Protein AF-A0AAD5KDG2-F1 (afdb_monomer_lite)

Sequence (375 aa):
MVNGEDYTNLPFTKFSSIIKSKAVARTSVGVSRGMDLLDPTGKYSSTMVSALDGVIFEKNKDASYLMQTENTNQVISFFTEVLPSIISDYPTQQKYYTNVTRVNFPNDTEISRVKWVQKTVSNPDCTGYFAINNVAVSAGAYSSTDMAYLTSGSLCKVTAPFGYYFSDTNRLVNGTSYGKKTEYWVTIKNVIGDGFNGGDGYFSDNTGAIILSSFVPTGAIVTQVIPVLNNSVSVNILNSALNYITVNRDFSLVYDATIKSVSSRWSVVDYPNSNGMIDFISGGSGNYTVLVRSLSYYFASVNDVRFADPSSTIIYDSKNGQTKKDEIIVSDGGINRSLSVLSKRMESSGYADDFTVEVSGCPPPLHLILIFSLR

Foldseek 3Di:
DDDQVCQQPVVVVPDPPDPGGHRDDDDDDDDDVPDDDADCVCPPDFFFFWDFQKDKDKDWDKDKDKQFFPDLVSLVCCQAPVQLVVCPDQFNVVVCLVPFDKDFFDDPDQQRFFWWDWFDCDVFKTFTATDGNNWGAFADPPHPDPSNLQAAFKKWKWFAPPQWAQDPQGDTDGHDCVLTHGIDIKGWHHAAPGLCVVGPQADPVRGGRTMIRGDHHGGITTTIMDHHDDSHDDPVQSVVVVVCLVVLFKWAWAAASVDGPNDGRIHIGHPPDPRGQWIWHRPPDRMTIIIGTTMWMKMFDDPRFWADDQDQDFDQDPVVRDTDHWWFWWDDSRDTDIWGFHAFDADPVRDTRRGMTTTRDDNDDDDGGGTGTTD

Structure (mmCIF, N/CA/C/O backbone):
data_AF-A0AAD5KDG2-F1
#
_entry.id   AF-A0AAD5KDG2-F1
#
loop_
_atom_site.group_PDB
_atom_site.id
_atom_site.type_symbol
_atom_site.label_atom_id
_atom_site.label_alt_id
_atom_site.label_comp_id
_atom_site.label_asym_id
_atom_site.label_entity_id
_atom_site.label_seq_id
_atom_site.pdbx_PDB_ins_code
_atom_site.Cartn_x
_atom_site.Cartn_y
_atom_site.Cartn_z
_atom_site.occupancy
_atom_site.B_iso_or_equiv
_atom_site.auth_seq_id
_atom_site.auth_comp_id
_atom_site.auth_asym_id
_atom_site.auth_atom_id
_atom_site.pdbx_PDB_model_num
ATOM 1 N N . MET A 1 1 ? -33.331 -48.351 8.499 1.00 51.53 1 MET A N 1
ATOM 2 C CA . MET A 1 1 ? -32.036 -47.637 8.503 1.00 51.53 1 MET A CA 1
ATOM 3 C C . MET A 1 1 ? -32.180 -46.483 9.477 1.00 51.53 1 MET A C 1
ATOM 5 O O . MET A 1 1 ? -33.197 -45.815 9.395 1.00 51.53 1 MET A O 1
ATOM 9 N N . VAL A 1 2 ? -31.252 -46.326 10.421 1.00 58.94 2 VAL A N 1
ATOM 10 C CA . VAL A 1 2 ? -31.267 -45.246 11.428 1.00 58.94 2 VAL A CA 1
ATOM 11 C C . VAL A 1 2 ? -30.528 -44.048 10.830 1.00 58.94 2 VAL A C 1
ATOM 13 O O . VAL A 1 2 ? -29.425 -44.235 10.312 1.00 58.94 2 VAL A O 1
ATOM 16 N N . ASN A 1 3 ? -31.129 -42.859 10.830 1.00 70.19 3 ASN A N 1
ATOM 17 C CA . ASN A 1 3 ? -30.507 -41.646 10.285 1.00 70.19 3 ASN A CA 1
ATOM 18 C C . ASN A 1 3 ? -29.848 -40.802 11.403 1.00 70.19 3 ASN A C 1
ATOM 20 O O . ASN A 1 3 ? -29.951 -41.114 12.586 1.00 70.19 3 ASN A O 1
ATOM 24 N N . GLY A 1 4 ? -29.126 -39.733 11.043 1.00 64.12 4 GLY A N 1
ATOM 25 C CA . GLY A 1 4 ? -28.457 -38.860 12.025 1.00 64.12 4 GLY A CA 1
ATOM 26 C C . GLY A 1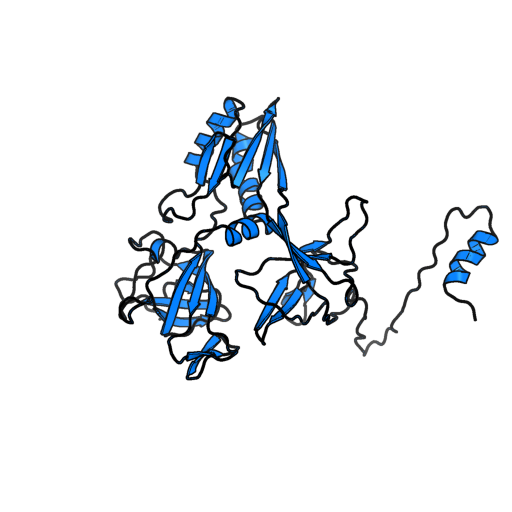 4 ? -29.416 -38.087 12.945 1.00 64.12 4 GLY A C 1
ATOM 27 O O . GLY A 1 4 ? -29.028 -37.683 14.042 1.00 64.12 4 GLY A O 1
ATOM 28 N N . GLU A 1 5 ? -30.666 -37.911 12.518 1.00 69.44 5 GLU A N 1
ATOM 29 C CA . GLU A 1 5 ? -31.722 -37.240 13.277 1.00 69.44 5 GLU A CA 1
ATOM 30 C C . GLU A 1 5 ? -32.215 -38.118 14.442 1.00 69.44 5 GLU A C 1
ATOM 32 O O . GLU A 1 5 ? -32.361 -37.636 15.570 1.00 69.44 5 GLU A O 1
ATOM 37 N N . ASP A 1 6 ? -32.328 -39.431 14.221 1.00 71.12 6 ASP A N 1
ATOM 38 C CA . ASP A 1 6 ? -32.718 -40.419 15.234 1.00 71.12 6 ASP A CA 1
ATOM 39 C C . ASP A 1 6 ? -31.774 -40.422 16.453 1.00 71.12 6 ASP A C 1
ATOM 41 O O . ASP A 1 6 ? -32.217 -40.586 17.592 1.00 71.12 6 ASP A O 1
ATOM 45 N N . TYR A 1 7 ? -30.474 -40.176 16.249 1.00 73.00 7 TYR A N 1
ATOM 46 C CA . TYR A 1 7 ? -29.477 -40.111 17.330 1.00 73.00 7 TYR A CA 1
ATOM 47 C C . TYR A 1 7 ? -29.620 -38.878 18.228 1.00 73.00 7 TYR A C 1
ATOM 49 O O . TYR A 1 7 ? -29.154 -38.889 19.369 1.00 73.00 7 TYR A O 1
ATOM 57 N N . THR A 1 8 ? -30.271 -37.824 17.737 1.00 72.25 8 THR A N 1
ATOM 58 C CA . THR A 1 8 ? -30.578 -36.639 18.545 1.00 72.25 8 THR A CA 1
ATOM 59 C C . THR A 1 8 ? -31.932 -36.793 19.237 1.00 72.25 8 THR A C 1
ATOM 61 O O . THR A 1 8 ? -32.046 -36.502 20.430 1.00 72.25 8 THR A O 1
ATOM 64 N N . ASN A 1 9 ? -32.931 -37.318 18.522 1.00 71.44 9 ASN A N 1
ATOM 65 C CA . ASN A 1 9 ? -34.315 -37.396 18.991 1.00 71.44 9 ASN A CA 1
ATOM 66 C C . ASN A 1 9 ? -34.574 -38.546 19.980 1.00 71.44 9 ASN A C 1
ATOM 68 O O . ASN A 1 9 ? -35.335 -38.372 20.935 1.00 71.44 9 ASN A O 1
ATOM 72 N N . LEU A 1 10 ? -33.941 -39.713 19.814 1.00 77.56 10 LEU A N 1
ATOM 73 C CA . LEU A 1 10 ? -34.196 -40.878 20.674 1.00 77.56 10 LEU A CA 1
ATOM 74 C C . LEU A 1 10 ? -33.794 -40.652 22.150 1.00 77.56 10 LEU A C 1
ATOM 76 O O . LEU A 1 10 ? -34.593 -40.976 23.031 1.00 77.56 10 LEU A O 1
ATOM 80 N N . PRO A 1 11 ? -32.614 -40.088 22.479 1.00 71.81 11 PRO A N 1
ATOM 81 C CA . PRO A 1 11 ? -32.248 -39.835 23.873 1.00 71.81 11 PRO A CA 1
ATOM 82 C C . PRO A 1 11 ? -33.094 -38.721 24.501 1.00 71.81 11 PRO A C 1
ATOM 84 O O . PRO A 1 11 ? -33.471 -38.830 25.664 1.00 71.81 11 PRO A O 1
ATOM 87 N N . PHE A 1 12 ? -33.428 -37.683 23.724 1.00 73.12 12 PHE A N 1
ATOM 88 C CA . PHE A 1 12 ? -34.242 -36.556 24.188 1.00 73.12 12 PHE A CA 1
ATOM 89 C C . PHE A 1 12 ? -35.677 -36.978 24.536 1.00 73.12 12 PHE A C 1
ATOM 91 O O . PHE A 1 12 ? -36.241 -36.516 25.520 1.00 73.12 12 PHE A O 1
ATOM 98 N N . THR A 1 13 ? -36.257 -37.901 23.766 1.00 72.38 13 THR A N 1
ATOM 99 C CA . THR A 1 13 ? -37.623 -38.395 24.005 1.00 72.38 13 THR A CA 1
ATOM 100 C C . THR A 1 13 ? -37.709 -39.467 25.095 1.00 72.38 13 THR A C 1
ATOM 102 O O . THR A 1 13 ? -38.756 -39.597 25.727 1.00 72.38 13 THR A O 1
ATOM 105 N N . LYS A 1 14 ? -36.634 -40.228 25.356 1.00 74.06 14 LYS A N 1
ATOM 106 C CA . LYS A 1 14 ? -36.626 -41.286 26.386 1.00 74.06 14 LYS A CA 1
ATOM 107 C C . LYS A 1 14 ? -36.217 -40.832 27.788 1.00 74.06 14 LYS A C 1
ATOM 109 O O . LYS A 1 14 ? -36.582 -41.513 28.745 1.00 74.06 14 LYS A O 1
ATOM 114 N N . PHE A 1 15 ? -35.464 -39.742 27.933 1.00 75.62 15 PHE A N 1
ATOM 115 C CA . PHE A 1 15 ? -34.924 -39.324 29.229 1.00 75.62 15 PHE A CA 1
ATOM 116 C C . PHE A 1 15 ? -35.295 -37.875 29.554 1.00 75.62 15 PHE A C 1
ATOM 118 O O . PHE A 1 15 ? -34.802 -36.937 28.935 1.00 75.62 15 PHE A O 1
ATOM 125 N N . SER A 1 16 ? -36.111 -37.689 30.594 1.00 69.69 16 SER A N 1
ATOM 126 C CA . SER A 1 16 ? -36.576 -36.377 31.072 1.00 69.69 16 SER A CA 1
ATOM 127 C C . SER A 1 16 ? -35.494 -35.520 31.746 1.00 69.69 16 SER A C 1
ATOM 129 O O . SER A 1 16 ? -35.741 -34.359 32.059 1.00 69.69 16 SER A O 1
ATOM 131 N N . SER A 1 17 ? -34.295 -36.065 31.969 1.00 78.94 17 SER A N 1
ATOM 132 C CA . SER A 1 17 ? -33.145 -35.354 32.543 1.00 78.94 17 SER A CA 1
ATOM 133 C C . SER A 1 17 ? -32.229 -34.707 31.497 1.00 78.94 17 SER A C 1
ATOM 135 O O . SER A 1 17 ? -31.316 -33.964 31.858 1.00 78.94 17 SER A O 1
ATOM 137 N N . ILE A 1 18 ? -32.438 -34.976 30.204 1.00 68.81 18 ILE A N 1
ATOM 138 C CA . ILE A 1 18 ? -31.576 -34.465 29.134 1.00 68.81 18 ILE A CA 1
ATOM 139 C C . ILE A 1 18 ? -32.126 -33.128 28.633 1.00 68.81 18 ILE A C 1
ATOM 141 O O . ILE A 1 18 ? -33.087 -33.074 27.874 1.00 68.81 18 ILE A O 1
ATOM 145 N N . ILE A 1 19 ? -31.472 -32.035 29.033 1.00 71.44 19 ILE A N 1
ATOM 146 C CA . ILE A 1 19 ? -31.860 -30.659 28.671 1.00 71.44 19 ILE A CA 1
ATOM 147 C C . ILE A 1 19 ? -31.470 -30.320 27.218 1.00 71.44 19 ILE A C 1
ATOM 149 O O . ILE A 1 19 ? -32.131 -29.513 26.566 1.00 71.44 19 ILE A O 1
ATOM 153 N N . LYS A 1 20 ? -30.402 -30.933 26.683 1.00 70.50 20 LYS A N 1
ATOM 154 C CA . LYS A 1 20 ? -29.954 -30.742 25.294 1.00 70.50 20 LYS A CA 1
ATOM 155 C C . LYS A 1 20 ? -29.175 -31.961 24.800 1.00 70.50 20 LYS A C 1
ATOM 157 O O . LYS A 1 20 ? -28.261 -32.424 25.475 1.00 70.50 20 LYS A O 1
ATOM 162 N N . SER A 1 21 ? -29.505 -32.440 23.604 1.00 70.56 21 SER A N 1
ATOM 163 C CA . SER A 1 21 ? -28.762 -33.475 22.878 1.00 70.56 21 SER A CA 1
ATOM 164 C C . SER A 1 21 ? -28.394 -32.936 21.497 1.00 70.56 21 SER A C 1
ATOM 166 O O . SER A 1 21 ? -29.185 -32.218 20.888 1.00 70.56 21 SER A O 1
ATOM 168 N N . LYS A 1 22 ? -27.187 -33.235 21.011 1.00 74.62 22 LYS A N 1
ATOM 169 C CA . LYS A 1 22 ? -26.762 -32.936 19.637 1.00 74.62 22 LYS A CA 1
ATOM 170 C C . LYS A 1 22 ? -25.891 -34.080 19.140 1.00 74.62 22 LYS A C 1
ATOM 172 O O . LYS A 1 22 ? -24.778 -34.259 19.632 1.00 74.62 22 LYS A O 1
ATOM 177 N N . ALA A 1 23 ? -26.374 -34.826 18.152 1.00 68.81 23 ALA A N 1
ATOM 178 C CA . ALA A 1 23 ? -25.522 -35.738 17.407 1.00 68.81 23 ALA A CA 1
ATOM 179 C C . ALA A 1 23 ? -24.659 -34.941 16.414 1.00 68.81 23 ALA A C 1
ATOM 181 O O . ALA A 1 23 ? -25.134 -34.014 15.757 1.00 68.81 23 ALA A O 1
ATOM 182 N N . VAL A 1 24 ? -23.375 -35.288 16.316 1.00 64.00 24 VAL A N 1
ATOM 183 C CA . VAL A 1 24 ? -22.451 -34.722 15.324 1.00 64.00 24 VAL A CA 1
ATOM 184 C C . VAL A 1 24 ? -22.044 -35.847 14.387 1.00 64.00 24 VAL A C 1
ATOM 186 O O . VAL A 1 24 ? -21.378 -36.790 14.814 1.00 64.00 24 VAL A O 1
ATOM 189 N N . ALA A 1 25 ? -22.432 -35.748 13.116 1.00 66.25 25 ALA A N 1
ATOM 190 C CA . ALA A 1 25 ? -21.917 -36.637 12.086 1.00 66.25 25 ALA A CA 1
ATOM 191 C C . ALA A 1 25 ? -20.422 -36.344 11.896 1.00 66.25 25 ALA A C 1
ATOM 193 O O . ALA A 1 25 ? -20.039 -35.225 11.560 1.00 66.25 25 ALA A O 1
ATOM 194 N N . ARG A 1 26 ? -19.573 -37.340 12.161 1.00 59.84 26 ARG A N 1
ATOM 195 C CA . ARG A 1 26 ? -18.138 -37.272 11.878 1.00 59.84 26 ARG A CA 1
ATOM 196 C C . ARG A 1 26 ? -17.858 -38.141 10.665 1.00 59.84 26 ARG A C 1
ATOM 198 O O . ARG A 1 26 ? -17.960 -39.362 10.749 1.00 59.84 26 ARG A O 1
ATOM 205 N N . THR A 1 27 ? -17.502 -37.520 9.554 1.00 59.72 27 THR A N 1
ATOM 206 C CA . THR A 1 27 ? -16.980 -38.229 8.388 1.00 59.72 27 THR A CA 1
ATOM 207 C C . THR A 1 27 ? -15.517 -38.547 8.681 1.00 59.72 27 THR A C 1
ATOM 209 O O . THR A 1 27 ? -14.701 -37.642 8.828 1.00 59.72 27 THR A O 1
ATOM 212 N N . SER A 1 28 ? -15.189 -39.826 8.864 1.00 60.25 28 SER A N 1
ATOM 213 C CA . SER A 1 28 ? -13.805 -40.273 9.026 1.00 60.25 28 SER A CA 1
ATOM 214 C C . SER A 1 28 ? -13.328 -40.836 7.701 1.00 60.25 28 SER A C 1
ATOM 216 O O . SER A 1 28 ? -13.948 -41.736 7.138 1.00 60.25 28 SER A O 1
ATOM 218 N N . VAL A 1 29 ? -12.226 -40.293 7.206 1.00 58.31 29 VAL A N 1
ATOM 219 C CA . VAL A 1 29 ? -11.523 -40.825 6.050 1.00 58.31 29 VAL A CA 1
ATOM 220 C C . VAL A 1 29 ? -10.411 -41.722 6.608 1.00 58.31 29 VAL A C 1
ATOM 222 O O . VAL A 1 29 ? -9.616 -41.287 7.439 1.00 58.31 29 VAL A O 1
ATOM 225 N N . GLY A 1 30 ? -10.469 -43.020 6.294 1.00 56.81 30 GLY A N 1
ATOM 226 C CA . GLY A 1 30 ? -9.702 -44.067 6.978 1.00 56.81 30 GLY A CA 1
ATOM 227 C C . GLY A 1 30 ? -8.194 -43.800 7.030 1.00 56.81 30 GLY A C 1
ATOM 228 O O . GLY A 1 30 ? -7.598 -43.332 6.068 1.00 56.81 30 GLY A O 1
ATOM 229 N N . VAL A 1 31 ? -7.558 -44.127 8.157 1.00 60.31 31 VAL A N 1
ATOM 230 C CA . VAL A 1 31 ? -6.136 -43.843 8.413 1.00 60.31 31 VAL A CA 1
ATOM 231 C C . VAL A 1 31 ? -5.242 -44.867 7.694 1.00 60.31 31 VAL A C 1
ATOM 233 O O . VAL A 1 31 ? -4.713 -45.796 8.303 1.00 60.31 31 VAL A O 1
ATOM 236 N N . SER A 1 32 ? -5.097 -44.747 6.374 1.00 55.91 32 SER A N 1
ATOM 237 C CA . SER A 1 32 ? -4.121 -45.536 5.614 1.00 55.91 32 SER A CA 1
ATOM 238 C C . SER A 1 32 ? -2.752 -44.861 5.675 1.00 55.91 32 SER A C 1
ATOM 240 O O . SER A 1 32 ? -2.582 -43.739 5.211 1.00 55.91 32 SER A O 1
ATOM 242 N N . ARG A 1 33 ? -1.740 -45.555 6.211 1.00 59.44 33 ARG A N 1
ATOM 243 C CA . ARG A 1 33 ? -0.368 -45.027 6.382 1.00 59.44 33 ARG A CA 1
ATOM 244 C C . ARG A 1 33 ? 0.385 -44.763 5.066 1.00 59.44 33 ARG A C 1
ATOM 246 O O . ARG A 1 33 ? 1.525 -44.317 5.114 1.00 59.44 33 ARG A O 1
ATOM 253 N N . GLY A 1 34 ? -0.224 -45.063 3.917 1.00 61.16 34 GLY A N 1
ATOM 254 C CA . GLY A 1 34 ? 0.363 -44.867 2.588 1.00 61.16 34 GLY A CA 1
ATOM 255 C C . GLY A 1 34 ? -0.461 -43.992 1.643 1.00 61.16 34 GLY A C 1
ATOM 256 O O . GLY A 1 34 ? -0.081 -43.865 0.485 1.00 61.16 34 GLY A O 1
ATOM 257 N N . MET A 1 35 ? -1.581 -43.416 2.093 1.00 59.66 35 MET A N 1
ATOM 258 C CA . MET A 1 35 ? -2.436 -42.577 1.252 1.00 59.66 35 MET A CA 1
ATOM 259 C C . MET A 1 35 ? -2.799 -41.302 2.008 1.00 59.66 35 MET A C 1
ATOM 261 O O . MET A 1 35 ? -3.496 -41.353 3.018 1.00 59.66 35 MET A O 1
ATOM 265 N N . ASP A 1 36 ? -2.294 -40.174 1.515 1.00 63.81 36 ASP A N 1
ATOM 266 C CA . ASP A 1 36 ? -2.690 -38.843 1.967 1.00 63.81 36 ASP A CA 1
ATOM 267 C C . ASP A 1 36 ? -4.078 -38.558 1.389 1.00 63.81 36 ASP A C 1
ATOM 269 O O . ASP A 1 36 ? -4.242 -38.385 0.178 1.00 63.81 36 ASP A O 1
ATOM 273 N N . LEU A 1 37 ? -5.099 -38.663 2.234 1.00 63.66 37 LEU A N 1
ATOM 274 C CA . LEU A 1 37 ? -6.481 -38.503 1.819 1.00 63.66 37 LEU A CA 1
ATOM 275 C C . LEU A 1 37 ? -6.860 -37.032 1.949 1.00 63.66 37 LEU A C 1
ATOM 277 O O . LEU A 1 37 ? -6.795 -36.461 3.035 1.00 63.66 37 LEU A O 1
ATOM 281 N N . LEU A 1 38 ? -7.269 -36.442 0.827 1.00 63.94 38 LEU A N 1
ATOM 282 C CA . LEU A 1 38 ? -7.760 -35.071 0.779 1.00 63.94 38 LEU A CA 1
ATOM 283 C C . LEU A 1 38 ? -9.052 -34.977 1.602 1.00 63.94 38 LEU A C 1
ATOM 285 O O . LEU A 1 38 ? -10.061 -35.610 1.286 1.00 63.94 38 LEU A O 1
ATOM 289 N N . ASP A 1 39 ? -8.991 -34.208 2.680 1.00 65.44 39 ASP A N 1
ATOM 290 C CA . ASP A 1 39 ? -10.111 -33.830 3.524 1.00 65.44 39 ASP A CA 1
ATOM 291 C C . ASP A 1 39 ? -10.932 -32.741 2.813 1.00 65.44 39 ASP A C 1
ATOM 293 O O . ASP A 1 39 ? -10.446 -31.618 2.671 1.00 65.44 39 ASP A O 1
ATOM 297 N N . PRO A 1 40 ? -12.182 -33.023 2.394 1.00 63.88 40 PRO A N 1
ATOM 298 C CA . PRO A 1 40 ? -13.019 -32.060 1.679 1.00 63.88 40 PRO A CA 1
ATOM 299 C C . PRO A 1 40 ? -13.453 -30.867 2.544 1.00 63.88 40 PRO A C 1
ATOM 301 O O . PRO A 1 40 ? -14.069 -29.944 2.021 1.00 63.88 40 PRO A O 1
ATOM 304 N N . THR A 1 41 ? -13.174 -30.877 3.854 1.00 65.00 41 THR A N 1
ATOM 305 C CA . THR A 1 41 ? -13.482 -29.756 4.755 1.00 65.00 41 THR A CA 1
ATOM 306 C C . THR A 1 41 ? -12.382 -28.695 4.821 1.00 65.00 41 THR A C 1
ATOM 308 O O . THR A 1 41 ? -12.585 -27.678 5.477 1.00 65.00 41 THR A O 1
ATOM 311 N N . GLY A 1 42 ? -11.223 -28.915 4.186 1.00 68.06 42 GLY A N 1
ATOM 312 C CA . GLY A 1 42 ? -10.098 -27.969 4.201 1.00 68.06 42 GLY A CA 1
ATOM 313 C C . GLY A 1 42 ? -9.319 -27.920 5.523 1.00 68.06 42 GLY A C 1
ATOM 314 O O . GLY A 1 42 ? -8.273 -27.293 5.620 1.00 68.06 42 GLY A O 1
ATOM 315 N N . LYS A 1 43 ? -9.778 -28.613 6.574 1.00 68.94 43 LYS A N 1
ATOM 316 C CA . LYS A 1 43 ? -9.197 -28.476 7.918 1.00 68.94 43 LYS A CA 1
ATOM 317 C C . LYS A 1 43 ? -7.814 -29.109 8.051 1.00 68.94 43 LYS A C 1
ATOM 319 O O . LYS A 1 43 ? -6.958 -28.587 8.763 1.00 68.94 43 LYS A O 1
ATOM 324 N N . TYR A 1 44 ? -7.623 -30.273 7.436 1.00 67.94 44 TYR A N 1
ATOM 325 C CA . TYR A 1 44 ? -6.375 -31.036 7.539 1.00 67.94 44 TYR A CA 1
ATOM 326 C C . TYR A 1 44 ? -5.653 -31.198 6.204 1.00 67.94 44 TYR A C 1
ATOM 328 O O . TYR A 1 44 ? -4.537 -31.716 6.167 1.00 67.94 44 TYR A O 1
ATOM 336 N N . SER A 1 45 ? -6.268 -30.748 5.113 1.00 67.81 45 SER A N 1
ATOM 337 C CA . SER A 1 45 ? -5.658 -30.764 3.796 1.00 67.81 45 SER A CA 1
ATOM 338 C C . SER A 1 45 ? -6.122 -29.576 2.988 1.00 67.81 45 SER A C 1
ATOM 340 O O . SER A 1 45 ? -7.284 -29.205 3.024 1.00 67.81 45 SER A O 1
ATOM 342 N N . SER A 1 46 ? -5.217 -29.095 2.164 1.00 72.44 46 SER A N 1
ATOM 343 C CA . SER A 1 46 ? -5.453 -28.058 1.188 1.00 72.44 46 SER A CA 1
ATOM 344 C C . SER A 1 46 ? -6.506 -28.402 0.122 1.00 72.44 46 SER A C 1
ATOM 346 O O . SER A 1 46 ? -6.277 -29.312 -0.677 1.00 72.44 46 SER A O 1
ATOM 348 N N . THR A 1 47 ? -7.592 -27.630 0.034 1.00 73.62 47 THR A N 1
ATOM 349 C CA . THR A 1 47 ? -8.720 -27.873 -0.893 1.00 73.62 47 THR A CA 1
ATOM 350 C C . THR A 1 47 ? -9.016 -26.752 -1.897 1.00 73.62 47 THR A C 1
ATOM 352 O O . THR A 1 47 ? -9.646 -25.764 -1.571 1.00 73.62 47 THR A O 1
ATOM 355 N N . MET A 1 48 ? -8.708 -26.924 -3.185 1.00 77.06 48 MET A N 1
ATOM 356 C CA . MET A 1 48 ? -9.142 -25.945 -4.197 1.00 77.06 48 MET A CA 1
ATOM 357 C C . MET A 1 48 ? -10.656 -26.062 -4.449 1.00 77.06 48 MET A C 1
ATOM 359 O O . MET A 1 48 ? -11.123 -27.081 -4.953 1.00 77.06 48 MET A O 1
ATOM 363 N N . VAL A 1 49 ? -11.416 -25.018 -4.120 1.00 79.31 49 VAL A N 1
ATOM 364 C CA . VAL A 1 49 ? -12.862 -24.917 -4.370 1.00 79.31 49 VAL A CA 1
ATOM 365 C C . VAL A 1 49 ? -13.072 -23.784 -5.343 1.00 79.31 49 VAL A C 1
ATOM 367 O O . VAL A 1 49 ? -12.559 -22.716 -5.066 1.00 79.31 49 VAL A O 1
ATOM 370 N N . SER A 1 50 ? -13.812 -24.000 -6.430 1.00 81.75 50 SER A N 1
ATOM 371 C CA . SER A 1 50 ? -14.152 -22.990 -7.440 1.00 81.75 50 SER A CA 1
ATOM 372 C C . SER A 1 50 ? -15.611 -22.544 -7.314 1.00 81.75 50 SER A C 1
ATOM 374 O O . SER A 1 50 ? -16.474 -23.373 -7.043 1.00 81.75 50 SER A O 1
ATOM 376 N N . ALA A 1 51 ? -15.887 -21.274 -7.598 1.00 82.31 51 ALA A N 1
ATOM 377 C CA . ALA A 1 51 ? -17.212 -20.653 -7.556 1.00 82.31 51 ALA A CA 1
ATOM 378 C C . ALA A 1 51 ? -17.392 -19.746 -8.776 1.00 82.31 51 ALA A C 1
ATOM 380 O O . ALA A 1 51 ? -16.424 -19.111 -9.206 1.00 82.31 51 ALA A O 1
ATOM 381 N N . LEU A 1 52 ? -18.614 -19.662 -9.297 1.00 83.88 52 LEU A N 1
ATOM 382 C CA . LEU A 1 52 ? -18.979 -18.746 -10.381 1.00 83.88 52 LEU A CA 1
ATOM 383 C C . LEU A 1 52 ? -19.773 -17.536 -9.873 1.00 83.88 52 LEU A C 1
ATOM 385 O O . LEU A 1 52 ? -19.814 -16.509 -10.546 1.00 83.88 52 LEU A O 1
ATOM 389 N N . ASP A 1 53 ? -20.382 -17.639 -8.691 1.00 85.50 53 ASP A N 1
ATOM 390 C CA . ASP A 1 53 ? -21.301 -16.648 -8.116 1.00 85.50 53 ASP A CA 1
ATOM 391 C C . ASP A 1 53 ? -20.638 -15.622 -7.179 1.00 85.50 53 ASP A C 1
ATOM 393 O O . ASP A 1 53 ? -21.312 -14.953 -6.393 1.00 85.50 53 ASP A O 1
ATOM 397 N N . GLY A 1 54 ? -19.313 -15.498 -7.237 1.00 82.00 54 GLY A N 1
ATOM 398 C CA . GLY A 1 54 ? -18.594 -14.618 -6.334 1.00 82.00 54 GLY A CA 1
ATOM 399 C C . GLY A 1 54 ? -18.741 -13.132 -6.668 1.00 82.00 54 GLY A C 1
ATOM 400 O O . GLY A 1 54 ? -18.767 -12.724 -7.828 1.00 82.00 54 GLY A O 1
ATOM 401 N N . VAL A 1 55 ? -18.776 -12.297 -5.632 1.00 82.75 55 VAL A N 1
ATOM 402 C CA . VAL A 1 55 ? -18.828 -10.836 -5.742 1.00 82.75 55 VAL A CA 1
ATOM 403 C C . VAL A 1 55 ? -17.837 -10.215 -4.767 1.00 82.75 55 VAL A C 1
ATOM 405 O O . VAL A 1 55 ? -17.718 -10.648 -3.623 1.00 82.75 55 VAL A O 1
ATOM 408 N N . ILE A 1 56 ? -17.144 -9.167 -5.214 1.00 84.44 56 ILE A N 1
ATOM 409 C CA . ILE A 1 56 ? -16.329 -8.309 -4.350 1.00 84.44 56 ILE A CA 1
ATOM 410 C C . ILE A 1 56 ? -17.036 -6.974 -4.189 1.00 84.44 56 ILE A C 1
ATOM 412 O O . ILE A 1 56 ? -17.460 -6.373 -5.176 1.00 84.44 56 ILE A O 1
ATOM 416 N N . PHE A 1 57 ? -17.134 -6.496 -2.955 1.00 85.25 57 PHE A N 1
ATOM 417 C CA . PHE A 1 57 ? -17.678 -5.178 -2.654 1.00 85.25 57 PHE A CA 1
ATOM 418 C C . PHE A 1 57 ? -16.878 -4.491 -1.548 1.00 85.25 57 PHE A C 1
ATOM 420 O O . PHE A 1 57 ? -16.202 -5.131 -0.745 1.00 85.25 57 PHE A O 1
ATOM 427 N N . GLU A 1 58 ? -16.959 -3.166 -1.511 1.00 87.12 58 GLU A N 1
ATOM 428 C CA . GLU A 1 58 ? -16.302 -2.331 -0.510 1.00 87.12 58 GLU A CA 1
ATOM 429 C C . GLU A 1 58 ? -17.317 -1.778 0.495 1.00 87.12 58 GLU A C 1
ATOM 431 O O . GLU A 1 58 ? -18.490 -1.563 0.178 1.00 87.12 58 GLU A O 1
ATOM 436 N N . LYS A 1 59 ? -16.876 -1.537 1.730 1.00 87.81 59 LYS A N 1
ATOM 437 C CA . LYS A 1 59 ? -17.696 -0.891 2.755 1.00 87.81 59 LYS A CA 1
ATOM 438 C C . LYS A 1 59 ? -16.842 0.029 3.615 1.00 87.81 59 LYS A C 1
ATOM 440 O O . LYS A 1 59 ? -15.853 -0.405 4.203 1.00 87.81 59 LYS A O 1
ATOM 445 N N . ASN A 1 60 ? -17.264 1.288 3.736 1.00 89.19 60 ASN A N 1
ATOM 446 C CA . ASN A 1 60 ? -16.681 2.208 4.711 1.00 89.19 60 ASN A CA 1
ATOM 447 C C . ASN A 1 60 ? -17.057 1.731 6.120 1.00 89.19 60 ASN A C 1
ATOM 449 O O . ASN A 1 60 ? -18.241 1.563 6.432 1.00 89.19 60 ASN A O 1
ATOM 453 N N . LYS A 1 61 ? -16.047 1.469 6.944 1.00 86.38 61 LYS A N 1
ATOM 454 C CA . LYS A 1 61 ? -16.201 0.987 8.315 1.00 86.38 61 LYS A CA 1
ATOM 455 C C . LYS A 1 61 ? -15.075 1.581 9.140 1.00 86.38 61 LYS A C 1
ATOM 457 O O . LYS A 1 61 ? -13.996 1.003 9.198 1.00 86.38 61 LYS A O 1
ATOM 462 N N . ASP A 1 62 ? -15.341 2.720 9.761 1.00 90.00 62 ASP A N 1
ATOM 463 C CA . ASP A 1 62 ? -14.344 3.401 10.578 1.00 90.00 62 ASP A CA 1
ATOM 464 C C . ASP A 1 62 ? -14.005 2.570 11.821 1.00 90.00 62 ASP A C 1
ATOM 466 O O . ASP A 1 62 ? -14.873 1.933 12.429 1.00 90.00 62 ASP A O 1
ATOM 470 N N . ALA A 1 63 ? -12.722 2.553 12.170 1.00 90.25 63 ALA A N 1
ATOM 471 C CA . ALA A 1 63 ? -12.223 1.881 13.359 1.00 90.25 63 ALA A CA 1
ATOM 472 C C . ALA A 1 63 ? -12.148 2.878 14.518 1.00 90.25 63 ALA A C 1
ATOM 474 O O . ALA A 1 63 ? -11.839 4.050 14.318 1.00 90.25 63 ALA A O 1
ATOM 475 N N . SER A 1 64 ? -12.432 2.413 15.733 1.00 93.06 64 SER A N 1
ATOM 476 C CA . SER A 1 64 ? -12.394 3.236 16.942 1.00 93.06 64 SER A CA 1
ATOM 477 C C . SER A 1 64 ? -11.449 2.612 17.955 1.00 93.06 64 SER A C 1
ATOM 479 O O . SER A 1 64 ? -11.586 1.436 18.289 1.00 93.06 64 SER A O 1
ATOM 481 N N . TYR A 1 65 ? -10.536 3.419 18.482 1.00 93.56 65 TYR A N 1
ATOM 482 C CA . TYR A 1 65 ? -9.580 3.037 19.515 1.00 93.56 65 TYR A CA 1
ATOM 483 C C . TYR A 1 65 ? -9.667 4.006 20.691 1.00 93.56 65 TYR A C 1
ATOM 485 O O . TYR A 1 65 ? -10.079 5.154 20.537 1.00 93.56 65 TYR A O 1
ATOM 493 N N . LEU A 1 66 ? -9.267 3.548 21.873 1.00 92.44 66 LEU A N 1
ATOM 494 C CA . LEU A 1 66 ? -9.165 4.393 23.056 1.00 92.44 66 LEU A CA 1
ATOM 495 C C . LEU A 1 66 ? -7.697 4.754 23.286 1.00 92.44 66 LEU A C 1
ATOM 497 O O . LEU A 1 66 ? -6.846 3.868 23.366 1.00 92.44 66 LEU A O 1
ATOM 501 N N . MET A 1 67 ? -7.412 6.044 23.429 1.00 92.81 67 MET A N 1
ATOM 502 C CA . MET A 1 67 ? -6.108 6.558 23.834 1.00 92.81 67 MET A CA 1
ATOM 503 C C . MET A 1 67 ? -6.211 7.150 25.241 1.00 92.81 67 MET A C 1
ATOM 505 O O . MET A 1 67 ? -7.064 7.996 25.507 1.00 92.81 67 MET A O 1
ATOM 509 N N . GLN A 1 68 ? -5.323 6.709 26.131 1.00 89.94 68 GLN A N 1
ATOM 510 C CA . GLN A 1 68 ? -5.149 7.289 27.463 1.00 89.94 68 GLN A CA 1
ATOM 511 C C . GLN A 1 68 ? -4.171 8.466 27.380 1.00 89.94 68 GLN A C 1
ATOM 513 O O . GLN A 1 68 ? -3.129 8.359 26.731 1.00 89.94 68 GLN A O 1
ATOM 518 N N . THR A 1 69 ? -4.496 9.580 28.032 1.00 88.50 69 THR A N 1
ATOM 519 C CA . THR A 1 69 ? -3.692 10.812 28.022 1.00 88.50 69 THR A CA 1
ATOM 520 C C . THR A 1 69 ? -3.416 11.351 29.423 1.00 88.50 69 THR A C 1
ATOM 522 O O . THR A 1 69 ? -3.189 12.548 29.587 1.00 88.50 69 THR A O 1
ATOM 525 N N . GLU A 1 70 ? -3.436 10.493 30.445 1.00 86.06 70 GLU A N 1
ATOM 526 C CA . GLU A 1 70 ? -3.154 10.890 31.832 1.00 86.06 70 GLU A CA 1
ATOM 527 C C . GLU A 1 70 ? -1.700 11.343 32.014 1.00 86.06 70 GLU A C 1
ATOM 529 O O . GLU A 1 70 ? -1.400 12.203 32.840 1.00 86.06 70 GLU A O 1
ATOM 534 N N . ASN A 1 71 ? -0.785 10.769 31.229 1.00 88.69 71 ASN A N 1
ATOM 535 C CA . ASN A 1 71 ? 0.633 11.087 31.275 1.00 88.69 71 ASN A CA 1
ATOM 536 C C . ASN A 1 71 ? 1.176 11.336 29.863 1.00 88.69 71 ASN A C 1
ATOM 538 O O . ASN A 1 71 ? 0.888 10.578 28.937 1.00 88.69 71 ASN A O 1
ATOM 542 N N . THR A 1 72 ? 2.034 12.347 29.702 1.00 89.75 72 THR A N 1
ATOM 543 C CA . THR A 1 72 ? 2.694 12.669 28.426 1.00 89.75 72 THR A CA 1
ATOM 544 C C . THR A 1 72 ? 3.402 11.451 27.832 1.00 89.75 72 THR A C 1
ATOM 546 O O . THR A 1 72 ? 3.355 11.243 26.624 1.00 89.75 72 THR A O 1
ATOM 549 N N . ASN A 1 73 ? 3.989 10.592 28.671 1.00 91.00 73 ASN A N 1
ATOM 550 C CA . ASN A 1 73 ? 4.639 9.361 28.214 1.00 91.00 73 ASN A CA 1
ATOM 551 C C . ASN A 1 73 ? 3.672 8.396 27.506 1.00 91.00 73 ASN A C 1
ATOM 553 O O . ASN A 1 73 ? 4.078 7.760 26.539 1.00 91.00 73 ASN A O 1
ATOM 557 N N . GLN A 1 74 ? 2.408 8.313 27.942 1.00 90.94 74 GLN A N 1
ATOM 558 C CA . GLN A 1 74 ? 1.391 7.474 27.293 1.00 90.94 74 GLN A CA 1
ATOM 559 C C . GLN A 1 74 ? 0.988 8.031 25.927 1.00 90.94 74 GLN A C 1
ATOM 561 O O . GLN A 1 74 ? 0.778 7.276 24.980 1.00 90.94 74 GLN A O 1
ATOM 566 N N . VAL A 1 75 ? 0.915 9.360 25.805 1.00 91.88 75 VAL A N 1
ATOM 567 C CA . VAL A 1 75 ? 0.655 10.011 24.517 1.00 91.88 75 VAL A CA 1
ATOM 568 C C . VAL A 1 75 ? 1.805 9.729 23.556 1.00 91.88 75 VAL A C 1
ATOM 570 O O . VAL A 1 75 ? 1.577 9.314 22.424 1.00 91.88 75 VAL A O 1
ATOM 573 N N . ILE A 1 76 ? 3.048 9.892 24.016 1.00 92.75 76 ILE A N 1
ATOM 574 C CA . ILE A 1 76 ? 4.231 9.600 23.203 1.00 92.75 76 ILE A CA 1
ATOM 575 C C . ILE A 1 76 ? 4.214 8.136 22.755 1.00 92.75 76 ILE A C 1
ATOM 577 O O . ILE A 1 76 ? 4.305 7.891 21.555 1.00 92.75 76 ILE A O 1
ATOM 581 N N . SER A 1 77 ? 4.008 7.183 23.673 1.00 93.25 77 SER A N 1
ATOM 582 C CA . SER A 1 77 ? 3.958 5.757 23.326 1.00 93.25 77 SER A CA 1
ATOM 583 C C . SER A 1 77 ? 2.822 5.436 22.355 1.00 93.25 77 SER A C 1
ATOM 585 O O . SER A 1 77 ? 3.005 4.647 21.430 1.00 93.25 77 SER A O 1
ATOM 587 N N . PHE A 1 78 ? 1.657 6.076 22.498 1.00 93.88 78 PHE A N 1
ATOM 588 C CA . PHE A 1 78 ? 0.565 5.907 21.544 1.00 93.88 78 PHE A CA 1
ATOM 589 C C . PHE A 1 78 ? 0.983 6.341 20.134 1.00 93.88 78 PHE A C 1
ATOM 591 O O . PHE A 1 78 ? 0.806 5.581 19.186 1.00 93.88 78 PHE A O 1
ATOM 598 N N . PHE A 1 79 ? 1.585 7.521 19.979 1.00 93.62 79 PHE A N 1
ATOM 599 C CA . PHE A 1 79 ? 2.005 8.034 18.671 1.00 93.62 79 PHE A CA 1
ATOM 600 C C . PHE A 1 79 ? 3.194 7.278 18.059 1.00 93.62 79 PHE A C 1
ATOM 602 O O . PHE A 1 79 ? 3.305 7.234 16.833 1.00 93.62 79 PHE A O 1
ATOM 609 N N . THR A 1 80 ? 4.080 6.693 18.871 1.00 92.62 80 THR A N 1
ATOM 610 C CA . THR A 1 80 ? 5.277 5.990 18.378 1.00 92.62 80 THR A CA 1
ATOM 611 C C . THR A 1 80 ? 5.090 4.487 18.191 1.00 92.62 80 THR A C 1
ATOM 613 O O . THR A 1 80 ? 5.799 3.906 17.375 1.00 92.62 80 THR A O 1
ATOM 616 N N . GLU A 1 81 ? 4.165 3.850 18.912 1.00 92.12 81 GLU A N 1
ATOM 617 C CA . GLU A 1 81 ? 3.997 2.386 18.900 1.00 92.12 81 GLU A CA 1
ATOM 618 C C . GLU A 1 81 ? 2.614 1.955 18.399 1.00 92.12 81 GLU A C 1
ATOM 620 O O . GLU A 1 81 ? 2.507 1.087 17.532 1.00 92.12 81 GLU A O 1
ATOM 625 N N . VAL A 1 82 ? 1.544 2.580 18.902 1.00 93.69 82 VAL A N 1
ATOM 626 C CA . VAL A 1 82 ? 0.162 2.162 18.606 1.00 93.69 82 VAL A CA 1
ATOM 627 C C . VAL A 1 82 ? -0.322 2.734 17.273 1.00 93.69 82 VAL A C 1
ATOM 629 O O . VAL A 1 82 ? -0.814 2.000 16.417 1.00 93.69 82 VAL A O 1
ATOM 632 N N . LEU A 1 83 ? -0.148 4.038 17.065 1.00 94.06 83 LEU A N 1
ATOM 633 C CA . LEU A 1 83 ? -0.599 4.752 15.874 1.00 94.06 83 LEU A CA 1
ATOM 634 C C . LEU A 1 83 ? 0.032 4.212 14.575 1.00 94.06 83 LEU A C 1
ATOM 636 O O . LEU A 1 83 ? -0.714 4.002 13.618 1.00 94.06 83 LEU A O 1
ATOM 640 N N . PRO A 1 84 ? 1.345 3.902 14.507 1.00 93.81 84 PRO A N 1
ATOM 641 C CA . PRO A 1 84 ? 1.925 3.295 13.311 1.00 93.81 84 PRO A CA 1
ATOM 642 C C . PRO A 1 84 ? 1.328 1.926 12.977 1.00 93.81 84 PRO A C 1
ATOM 644 O O . PRO A 1 84 ? 1.157 1.613 11.798 1.00 93.81 84 PRO A O 1
ATOM 647 N N . SER A 1 85 ? 0.973 1.134 13.997 1.00 92.19 85 SER A N 1
ATOM 648 C CA . SER A 1 85 ? 0.299 -0.158 13.822 1.00 92.19 85 SER A CA 1
ATOM 649 C C . SER A 1 85 ? -1.100 0.027 13.225 1.00 92.19 85 SER A C 1
ATOM 651 O O . SER A 1 85 ? -1.428 -0.598 12.218 1.00 92.19 85 SER A O 1
ATOM 653 N N . ILE A 1 86 ? -1.873 0.983 13.755 1.00 92.62 86 ILE A N 1
ATOM 654 C CA . ILE A 1 86 ? -3.196 1.369 13.237 1.00 92.62 86 ILE A CA 1
ATOM 655 C C . ILE A 1 86 ? -3.119 1.840 11.771 1.00 92.62 86 ILE A C 1
ATOM 657 O O . ILE A 1 86 ? -3.948 1.455 10.945 1.00 92.62 86 ILE A O 1
ATOM 661 N N . ILE A 1 87 ? -2.117 2.657 11.422 1.00 92.31 87 ILE A N 1
ATOM 662 C CA . ILE A 1 87 ? -1.918 3.141 10.044 1.00 92.31 87 ILE A CA 1
ATOM 663 C C . ILE A 1 87 ? -1.524 1.994 9.103 1.00 92.31 87 ILE A C 1
ATOM 665 O O . ILE A 1 87 ? -1.897 1.995 7.929 1.00 92.31 87 ILE A O 1
ATOM 669 N N . SER A 1 88 ? -0.768 1.016 9.606 1.00 89.81 88 SER A N 1
ATOM 670 C CA . SER A 1 88 ? -0.339 -0.145 8.823 1.00 89.81 88 SER A CA 1
ATOM 671 C C . SER A 1 88 ? -1.434 -1.186 8.590 1.00 89.81 88 SER A C 1
ATOM 673 O O . SER A 1 88 ? -1.227 -2.094 7.787 1.00 89.81 88 SER A O 1
ATOM 675 N N . ASP A 1 89 ? -2.581 -1.057 9.258 1.00 88.75 89 ASP A N 1
ATOM 676 C CA . ASP A 1 89 ? -3.672 -2.012 9.128 1.00 88.75 89 ASP A CA 1
ATOM 677 C C . ASP A 1 89 ? -4.320 -1.967 7.734 1.00 88.75 89 ASP A C 1
ATOM 679 O O . ASP A 1 89 ? -4.374 -0.924 7.067 1.00 88.75 89 ASP A O 1
ATOM 683 N N . TYR A 1 90 ? -4.830 -3.115 7.286 1.00 85.50 90 TYR A N 1
ATOM 684 C CA . TYR A 1 90 ? -5.374 -3.273 5.937 1.00 85.50 90 TYR A CA 1
ATOM 685 C C . TYR A 1 90 ? -6.491 -2.270 5.616 1.00 85.50 90 TYR A C 1
ATOM 687 O O . TYR A 1 90 ? -6.416 -1.666 4.542 1.00 85.50 90 TYR A O 1
ATOM 695 N N . PRO A 1 91 ? -7.495 -2.033 6.487 1.00 88.06 91 PRO A N 1
ATOM 696 C CA . PRO A 1 91 ? -8.594 -1.129 6.156 1.00 88.06 91 PRO A CA 1
ATOM 697 C C . PRO A 1 91 ? -8.144 0.327 5.968 1.00 88.06 91 PRO A C 1
ATOM 699 O O . PRO A 1 91 ? -8.655 1.050 5.104 1.00 88.06 91 PRO A O 1
ATOM 702 N N . THR A 1 92 ? -7.142 0.751 6.740 1.00 89.88 92 THR A N 1
ATOM 703 C CA . THR A 1 92 ? -6.546 2.088 6.656 1.00 89.88 92 THR A CA 1
ATOM 704 C C . THR A 1 92 ? -5.777 2.262 5.344 1.00 89.88 92 THR A C 1
ATOM 706 O O . THR A 1 92 ? -5.967 3.245 4.621 1.00 89.88 92 THR A O 1
ATOM 709 N N . GLN A 1 93 ? -4.953 1.275 4.978 1.00 87.19 93 GLN A N 1
ATOM 710 C CA . GLN A 1 93 ? -4.223 1.281 3.707 1.00 87.19 93 GLN A CA 1
ATOM 711 C C . GLN A 1 93 ? -5.164 1.232 2.498 1.00 87.19 93 GLN A C 1
ATOM 713 O O . GLN A 1 93 ? -4.965 1.953 1.520 1.00 87.19 93 GLN A O 1
ATOM 718 N N . GLN A 1 94 ? -6.221 0.422 2.561 1.00 87.38 94 GLN A N 1
ATOM 719 C CA . GLN A 1 94 ? -7.235 0.320 1.507 1.00 87.38 94 GLN A CA 1
ATOM 720 C C . GLN A 1 94 ? -7.943 1.659 1.279 1.00 87.38 94 GLN A C 1
ATOM 722 O O . GLN A 1 94 ? -8.109 2.085 0.130 1.00 87.38 94 GLN A O 1
ATOM 727 N N . LYS A 1 95 ? -8.296 2.367 2.361 1.00 88.06 95 LYS A N 1
ATOM 728 C CA . LYS A 1 95 ? -8.864 3.716 2.271 1.00 88.06 95 LYS A CA 1
ATOM 729 C C . LYS A 1 95 ? -7.898 4.687 1.597 1.00 88.06 95 LYS A C 1
ATOM 731 O O . LYS A 1 95 ? -8.309 5.439 0.711 1.00 88.06 95 LYS A O 1
ATOM 736 N N . TYR A 1 96 ? -6.622 4.635 1.976 1.00 89.00 96 TYR A N 1
ATOM 737 C CA . TYR A 1 96 ? -5.576 5.458 1.375 1.00 89.00 96 TYR A CA 1
ATOM 738 C C . TYR A 1 96 ? -5.443 5.208 -0.132 1.00 89.00 96 TYR A C 1
ATOM 740 O O . TYR A 1 96 ? -5.565 6.144 -0.920 1.00 89.00 96 TYR A O 1
ATOM 748 N N . TYR A 1 97 ? -5.270 3.954 -0.555 1.00 86.06 97 TYR A N 1
ATOM 749 C CA . TYR A 1 97 ? -5.067 3.612 -1.968 1.00 86.06 97 TYR A CA 1
ATOM 750 C C . TYR A 1 97 ? -6.259 3.947 -2.870 1.00 86.06 97 TYR A C 1
ATOM 752 O O . TYR A 1 97 ? -6.075 4.183 -4.066 1.00 86.06 97 TYR A O 1
ATOM 760 N N . THR A 1 98 ? -7.466 3.980 -2.308 1.00 83.94 98 THR A N 1
ATOM 761 C CA . THR A 1 98 ? -8.690 4.315 -3.047 1.00 83.94 98 THR A CA 1
ATOM 762 C C . THR A 1 98 ? -8.814 5.822 -3.283 1.00 83.94 98 THR A C 1
ATOM 764 O O . THR A 1 98 ? -9.210 6.243 -4.367 1.00 83.94 98 THR A O 1
ATOM 767 N N . ASN A 1 99 ? -8.424 6.637 -2.298 1.00 85.12 99 ASN A N 1
ATOM 768 C CA . ASN A 1 99 ? -8.636 8.087 -2.324 1.00 85.12 99 ASN A CA 1
ATOM 769 C C . ASN A 1 99 ? -7.409 8.906 -2.752 1.00 85.12 99 ASN A C 1
ATOM 771 O O . ASN A 1 99 ? -7.545 10.090 -3.051 1.00 85.12 99 ASN A O 1
ATOM 775 N N . VAL A 1 100 ? -6.210 8.322 -2.743 1.00 86.75 100 VAL A N 1
ATOM 776 C CA . VAL A 1 100 ? -4.972 9.057 -3.025 1.00 86.75 100 VAL A CA 1
ATOM 777 C C . VAL A 1 100 ? -4.892 9.524 -4.482 1.00 86.75 100 VAL A C 1
ATOM 779 O O . VAL A 1 100 ? -5.089 8.755 -5.428 1.00 86.75 100 VAL A O 1
ATOM 782 N N . THR A 1 101 ? -4.518 10.789 -4.672 1.00 86.19 101 THR A N 1
ATOM 783 C CA . THR A 1 101 ? -4.193 11.329 -5.994 1.00 86.19 101 THR A CA 1
ATOM 784 C C . THR A 1 101 ? -2.905 10.694 -6.509 1.00 86.19 101 THR A C 1
ATOM 786 O O . THR A 1 101 ? -1.847 10.797 -5.887 1.00 86.19 101 THR A O 1
ATOM 789 N N . ARG A 1 102 ? -2.989 10.035 -7.666 1.00 88.88 102 ARG A N 1
ATOM 790 C CA . ARG A 1 102 ? -1.834 9.411 -8.321 1.00 88.88 102 ARG A CA 1
ATOM 791 C C . ARG A 1 102 ? -1.033 10.464 -9.067 1.00 88.88 102 ARG A C 1
ATOM 793 O O . ARG A 1 102 ? -1.611 11.306 -9.754 1.00 88.88 102 ARG A O 1
ATOM 800 N N . VAL A 1 103 ? 0.287 10.380 -8.977 1.00 89.19 103 VAL A N 1
ATOM 801 C CA . VAL A 1 103 ? 1.178 11.250 -9.744 1.00 89.19 103 VAL A CA 1
ATOM 802 C C . VAL A 1 103 ? 1.451 10.579 -11.083 1.00 89.19 103 VAL A C 1
ATOM 804 O O . VAL A 1 103 ? 1.858 9.418 -11.132 1.00 89.19 103 VAL A O 1
ATOM 807 N N . ASN A 1 104 ? 1.186 11.296 -12.171 1.00 89.88 104 ASN A N 1
ATOM 808 C CA . ASN A 1 104 ? 1.403 10.809 -13.528 1.00 89.88 104 ASN A CA 1
ATOM 809 C C . ASN A 1 104 ? 2.757 11.297 -14.037 1.00 89.88 104 ASN A C 1
ATOM 811 O O . ASN A 1 104 ? 3.083 12.472 -13.886 1.00 89.88 104 ASN A O 1
ATOM 815 N N . PHE A 1 105 ? 3.511 10.411 -14.679 1.00 88.12 105 PHE A N 1
ATOM 816 C CA . PHE A 1 105 ? 4.731 10.777 -15.383 1.00 88.12 105 PHE A CA 1
ATOM 817 C C . PHE A 1 105 ? 4.441 11.091 -16.855 1.00 88.12 105 PHE A C 1
ATOM 819 O O . PHE A 1 105 ? 3.549 10.475 -17.449 1.00 88.12 105 PHE A O 1
ATOM 826 N N . PRO A 1 106 ? 5.207 12.007 -17.476 1.00 83.38 106 PRO A N 1
ATOM 827 C CA . PRO A 1 106 ? 5.078 12.299 -18.898 1.00 83.38 106 PRO A CA 1
ATOM 828 C C . PRO A 1 106 ? 5.282 11.042 -19.755 1.00 83.38 106 PRO A C 1
ATOM 830 O O . PRO A 1 106 ? 6.318 10.380 -19.670 1.00 83.38 106 PRO A O 1
ATOM 833 N N . ASN A 1 107 ? 4.315 10.735 -20.624 1.00 81.62 107 ASN A N 1
ATOM 834 C CA . ASN A 1 107 ? 4.375 9.577 -21.529 1.00 81.62 107 ASN A CA 1
ATOM 835 C C . ASN A 1 107 ? 4.244 9.953 -23.021 1.00 81.62 107 ASN A C 1
ATOM 837 O O . ASN A 1 107 ? 4.272 9.082 -23.896 1.00 81.62 107 ASN A O 1
ATOM 841 N N . ASP A 1 108 ? 4.138 11.249 -23.319 1.00 75.75 108 ASP A N 1
ATOM 842 C CA . ASP A 1 108 ? 3.754 11.750 -24.643 1.00 75.75 108 ASP A CA 1
ATOM 843 C C . ASP A 1 108 ? 4.856 11.574 -25.694 1.00 75.75 108 ASP A C 1
ATOM 845 O O . ASP A 1 108 ? 4.570 11.310 -26.861 1.00 75.75 108 ASP A O 1
ATOM 849 N N . THR A 1 109 ? 6.129 11.668 -25.291 1.00 80.06 109 THR A N 1
ATOM 850 C CA . THR A 1 109 ? 7.280 11.545 -26.199 1.00 80.06 109 THR A CA 1
ATOM 851 C C . THR A 1 109 ? 8.291 10.518 -25.701 1.00 80.06 109 THR A C 1
ATOM 853 O O . THR A 1 109 ? 8.480 10.347 -24.499 1.00 80.06 109 THR A O 1
ATOM 856 N N . GLU A 1 110 ? 9.001 9.852 -26.617 1.00 79.06 110 GLU A N 1
ATOM 857 C CA . GLU A 1 110 ? 10.046 8.870 -26.268 1.00 79.06 110 GLU A CA 1
ATOM 858 C C . GLU A 1 110 ? 11.150 9.436 -25.363 1.00 79.06 110 GLU A C 1
ATOM 860 O O . GLU A 1 110 ? 11.735 8.698 -24.572 1.00 79.06 110 GLU A O 1
ATOM 865 N N . ILE A 1 111 ? 11.419 10.738 -25.480 1.00 81.25 111 ILE A N 1
ATOM 866 C CA . ILE A 1 111 ? 12.499 11.439 -24.780 1.00 81.25 111 ILE A CA 1
ATOM 867 C C . ILE A 1 111 ? 12.091 11.777 -23.340 1.00 81.25 111 ILE A C 1
ATOM 869 O O . ILE A 1 111 ? 12.944 11.790 -22.458 1.00 81.25 111 ILE A O 1
ATOM 873 N N . SER A 1 112 ? 10.799 12.009 -23.082 1.00 82.50 112 SER A N 1
ATOM 874 C CA . SER A 1 112 ? 10.283 12.366 -21.753 1.00 82.50 112 SER A CA 1
ATOM 875 C C . SER A 1 112 ? 9.912 11.161 -20.885 1.00 82.50 112 SER A C 1
ATOM 877 O O . SER A 1 112 ? 9.641 11.325 -19.698 1.00 82.50 112 SER A O 1
ATOM 879 N N . ARG A 1 113 ? 9.861 9.957 -21.467 1.00 89.31 113 ARG A N 1
ATOM 880 C CA . ARG A 1 113 ? 9.447 8.738 -20.762 1.00 89.31 113 ARG A CA 1
ATOM 881 C C . ARG A 1 113 ? 10.482 8.309 -19.734 1.00 89.31 113 ARG A C 1
ATOM 883 O O . ARG A 1 113 ? 11.656 8.133 -20.056 1.00 89.31 113 ARG A O 1
ATOM 890 N N . VAL A 1 114 ? 10.002 8.027 -18.527 1.00 91.69 114 VAL A N 1
ATOM 891 C CA . VAL A 1 114 ? 10.785 7.357 -17.488 1.00 91.69 114 VAL A CA 1
ATOM 892 C C . VAL A 1 114 ? 10.838 5.867 -17.818 1.00 91.69 114 VAL A C 1
ATOM 894 O O . VAL A 1 114 ? 9.835 5.159 -17.713 1.00 91.69 114 VAL A O 1
ATOM 897 N N . LYS A 1 115 ? 12.003 5.389 -18.254 1.00 92.88 115 LYS A N 1
ATOM 898 C CA . LYS A 1 115 ? 12.245 3.986 -18.607 1.00 92.88 115 LYS A CA 1
ATOM 899 C C . LYS A 1 115 ? 12.958 3.275 -17.465 1.00 92.88 115 LYS A C 1
ATOM 901 O O . LYS A 1 115 ? 13.829 3.843 -16.811 1.00 92.88 115 LYS A O 1
ATOM 906 N N . TRP A 1 116 ? 12.607 2.018 -17.244 1.00 94.12 116 TRP A N 1
ATOM 907 C CA . TRP A 1 116 ? 13.330 1.134 -16.340 1.00 94.12 116 TRP A CA 1
ATOM 908 C C . TRP A 1 116 ? 14.494 0.459 -17.066 1.00 94.12 116 TRP A C 1
ATOM 910 O O . TRP A 1 116 ? 14.322 -0.078 -18.166 1.00 94.12 116 TRP A O 1
ATOM 920 N N . VAL A 1 117 ? 15.667 0.450 -16.433 1.00 93.88 117 VAL A N 1
ATOM 921 C CA . VAL A 1 117 ? 16.842 -0.299 -16.886 1.00 93.88 117 VAL A CA 1
ATOM 922 C C . VAL A 1 117 ? 17.199 -1.339 -15.833 1.00 93.88 117 VAL A C 1
ATOM 924 O O . VAL A 1 117 ? 17.668 -1.008 -14.746 1.00 93.88 117 VAL A O 1
ATOM 927 N N . GLN A 1 118 ? 16.973 -2.609 -16.163 1.00 94.00 118 GLN A N 1
ATOM 928 C CA . GLN A 1 118 ? 17.232 -3.746 -15.286 1.00 94.00 118 GLN A CA 1
ATOM 929 C C . GLN A 1 118 ? 18.717 -4.129 -15.311 1.00 94.00 118 GLN A C 1
ATOM 931 O O . GLN A 1 118 ? 19.362 -4.099 -16.362 1.00 94.00 118 GLN A O 1
ATOM 936 N N . LYS A 1 119 ? 19.251 -4.517 -14.148 1.00 93.38 119 LYS A N 1
ATOM 937 C CA . LYS A 1 119 ? 20.645 -4.941 -13.970 1.00 93.38 119 LYS A CA 1
ATOM 938 C C . LYS A 1 119 ? 20.763 -6.361 -13.438 1.00 93.38 119 LYS A C 1
ATOM 940 O O . LYS A 1 119 ? 21.250 -7.234 -14.149 1.00 93.38 119 LYS A O 1
ATOM 945 N N . THR A 1 120 ? 20.233 -6.630 -12.246 1.00 92.06 120 THR A N 1
ATOM 946 C CA . THR A 1 120 ? 20.248 -7.978 -11.653 1.00 92.06 120 THR A CA 1
ATOM 947 C C . THR A 1 120 ? 18.850 -8.422 -11.238 1.00 92.06 120 THR A C 1
ATOM 949 O O . THR A 1 120 ? 17.956 -7.601 -11.032 1.00 92.06 120 THR A O 1
ATOM 952 N N . VAL A 1 121 ? 18.644 -9.736 -11.161 1.00 89.62 121 VAL A N 1
ATOM 953 C CA . VAL A 1 121 ? 17.390 -10.353 -10.717 1.00 89.62 121 VAL A CA 1
ATOM 954 C C . VAL A 1 121 ? 17.735 -11.403 -9.670 1.00 89.62 121 VAL A C 1
ATOM 956 O O . VAL A 1 121 ? 18.536 -12.295 -9.932 1.00 89.62 121 VAL A O 1
ATOM 959 N N . SER A 1 122 ? 17.125 -11.296 -8.497 1.00 85.56 122 SER A N 1
ATOM 960 C CA . SER A 1 122 ? 17.262 -12.212 -7.369 1.00 85.56 122 SER A CA 1
ATOM 961 C C . SER A 1 122 ? 15.866 -12.558 -6.864 1.00 85.56 122 SER A C 1
ATOM 963 O O . SER A 1 122 ? 15.335 -11.868 -6.003 1.00 85.56 122 SER A O 1
ATOM 965 N N . ASN A 1 123 ? 15.259 -13.599 -7.441 1.00 78.19 123 ASN A N 1
ATOM 966 C CA . ASN A 1 123 ? 13.850 -13.974 -7.272 1.00 78.19 123 ASN A CA 1
ATOM 967 C C . ASN A 1 123 ? 13.310 -13.760 -5.832 1.00 78.19 123 ASN A C 1
ATOM 969 O O . ASN A 1 123 ? 13.791 -14.444 -4.926 1.00 78.19 123 ASN A O 1
ATOM 973 N N . PRO A 1 124 ? 12.308 -12.881 -5.602 1.00 74.75 124 PRO A N 1
ATOM 974 C CA . PRO A 1 124 ? 11.499 -12.120 -6.573 1.00 74.75 124 PRO A CA 1
ATOM 975 C C . PRO A 1 124 ? 12.038 -10.717 -6.928 1.00 74.75 124 PRO A C 1
ATOM 977 O O . PRO A 1 124 ? 11.443 -10.022 -7.751 1.00 74.75 124 PRO A O 1
ATOM 980 N N . ASP A 1 125 ? 13.142 -10.294 -6.321 1.00 87.31 125 ASP A N 1
ATOM 981 C CA . ASP A 1 125 ? 13.651 -8.927 -6.381 1.00 87.31 125 ASP A CA 1
ATOM 982 C C . ASP A 1 125 ? 14.365 -8.621 -7.693 1.00 87.31 125 ASP A C 1
ATOM 984 O O . ASP A 1 125 ? 15.081 -9.445 -8.263 1.00 87.31 125 ASP A O 1
ATOM 988 N N . CYS A 1 126 ? 14.182 -7.397 -8.175 1.00 91.38 126 CYS A N 1
ATOM 989 C CA . CYS A 1 126 ? 14.817 -6.896 -9.385 1.00 91.38 126 CYS A CA 1
ATOM 990 C C . CYS A 1 126 ? 15.556 -5.605 -9.061 1.00 91.38 126 CYS A C 1
ATOM 992 O O . CYS A 1 126 ? 14.959 -4.688 -8.501 1.00 91.38 126 CYS A O 1
ATOM 994 N N . THR A 1 127 ? 16.830 -5.509 -9.437 1.00 94.06 127 THR A N 1
ATOM 995 C CA . THR A 1 127 ? 17.608 -4.278 -9.270 1.00 94.06 127 THR A CA 1
ATOM 996 C C . THR A 1 127 ? 17.814 -3.573 -10.603 1.00 94.06 127 THR A C 1
ATOM 998 O O . THR A 1 127 ? 17.887 -4.206 -11.663 1.00 94.06 127 THR A O 1
ATOM 1001 N N . GLY A 1 128 ? 17.892 -2.250 -10.558 1.00 93.50 128 GLY A N 1
ATOM 1002 C CA . GLY A 1 128 ? 18.071 -1.413 -11.735 1.00 93.50 128 GLY A CA 1
ATOM 1003 C C . GLY A 1 128 ? 18.093 0.069 -11.390 1.00 93.50 128 GLY A C 1
ATOM 1004 O O . GLY A 1 128 ? 18.351 0.444 -10.246 1.00 93.50 128 GLY A O 1
ATOM 1005 N N . TYR A 1 129 ? 17.819 0.900 -12.387 1.00 93.69 129 TYR A N 1
ATOM 1006 C CA . TYR A 1 129 ? 17.656 2.341 -12.230 1.00 93.69 129 TYR A CA 1
ATOM 1007 C C . TYR A 1 129 ? 16.631 2.884 -13.223 1.00 93.69 129 TYR A C 1
ATOM 1009 O O . TYR A 1 129 ? 16.271 2.235 -14.211 1.00 93.69 129 TYR A O 1
ATOM 1017 N N . PHE A 1 130 ? 16.157 4.095 -12.948 1.00 93.12 130 PHE A N 1
ATOM 1018 C CA . PHE A 1 130 ? 15.310 4.841 -13.864 1.00 93.12 130 PHE A CA 1
ATOM 1019 C C . PHE A 1 130 ? 16.171 5.697 -14.787 1.00 93.12 130 PHE A C 1
ATOM 1021 O O . PHE A 1 130 ? 17.139 6.316 -14.345 1.00 93.12 130 PHE A O 1
ATOM 1028 N N . ALA A 1 131 ? 15.798 5.747 -16.061 1.00 91.94 131 ALA A N 1
ATOM 1029 C CA . ALA A 1 131 ? 16.471 6.545 -17.068 1.00 91.94 131 ALA A CA 1
ATOM 1030 C C . ALA A 1 131 ? 15.469 7.377 -17.871 1.00 91.94 131 ALA A C 1
ATOM 1032 O O . ALA A 1 131 ? 14.414 6.880 -18.271 1.00 91.94 131 ALA A O 1
ATOM 1033 N N . ILE A 1 132 ? 15.824 8.628 -18.151 1.00 90.75 132 ILE A N 1
ATOM 1034 C CA . ILE A 1 132 ? 15.121 9.500 -19.097 1.00 90.75 132 ILE A CA 1
ATOM 1035 C C . ILE A 1 132 ? 16.104 9.796 -20.222 1.00 90.75 132 ILE A C 1
ATOM 1037 O O . ILE A 1 132 ? 17.255 10.142 -19.963 1.00 90.75 132 ILE A O 1
ATOM 1041 N N . ASN A 1 133 ? 15.680 9.613 -21.474 1.00 88.94 133 ASN A N 1
ATOM 1042 C CA . ASN A 1 133 ? 16.556 9.770 -22.639 1.00 88.94 133 ASN A CA 1
ATOM 1043 C C . ASN A 1 133 ? 17.894 8.994 -22.518 1.00 88.94 133 ASN A C 1
ATOM 1045 O O . ASN A 1 133 ? 18.957 9.505 -22.856 1.00 88.94 133 ASN A O 1
ATOM 1049 N N . ASN A 1 134 ? 17.839 7.764 -21.988 1.00 86.12 134 ASN A N 1
ATOM 1050 C CA . ASN A 1 134 ? 18.991 6.890 -21.707 1.00 86.12 134 ASN A CA 1
ATOM 1051 C C . ASN A 1 134 ? 20.020 7.427 -20.690 1.00 86.12 134 ASN A C 1
ATOM 1053 O O . ASN A 1 134 ? 21.089 6.838 -20.553 1.00 86.12 134 ASN A O 1
ATOM 1057 N N . VAL A 1 135 ? 19.697 8.484 -19.944 1.00 89.88 135 VAL A N 1
ATOM 1058 C CA . VAL A 1 135 ? 20.521 9.001 -18.843 1.00 89.88 135 VAL A CA 1
ATOM 1059 C C . VAL A 1 135 ? 19.859 8.637 -17.520 1.00 89.88 135 VAL A C 1
ATOM 1061 O O . VAL A 1 135 ? 18.644 8.796 -17.383 1.00 89.88 135 VAL A O 1
ATOM 1064 N N . ALA A 1 136 ? 20.636 8.134 -16.557 1.00 90.88 136 ALA A N 1
ATOM 1065 C CA . ALA A 1 136 ? 20.118 7.833 -15.226 1.00 90.88 136 ALA A CA 1
ATOM 1066 C C . ALA A 1 136 ? 19.563 9.100 -14.563 1.00 90.88 136 ALA A C 1
ATOM 1068 O O . ALA A 1 136 ? 20.072 10.202 -14.762 1.00 90.88 136 ALA A O 1
ATOM 1069 N N . VAL A 1 137 ? 18.512 8.949 -13.768 1.00 91.56 137 VAL A N 1
ATOM 1070 C CA . VAL A 1 137 ? 17.819 10.066 -13.117 1.00 91.56 137 VAL A CA 1
ATOM 1071 C C . VAL A 1 137 ? 17.631 9.788 -11.635 1.00 91.56 137 VAL A C 1
ATOM 1073 O O . VAL A 1 137 ? 17.394 8.648 -11.234 1.00 91.56 137 VAL A O 1
ATOM 1076 N N . SER A 1 138 ? 17.737 10.840 -10.820 1.00 90.94 138 SER A N 1
ATOM 1077 C CA . SER A 1 138 ? 17.571 10.723 -9.376 1.00 90.94 138 SER A CA 1
ATOM 1078 C C . SER A 1 138 ? 16.106 10.501 -8.993 1.00 90.94 138 SER A C 1
ATOM 1080 O O . SER A 1 138 ? 15.191 11.160 -9.498 1.00 90.94 138 SER A O 1
ATOM 1082 N N . ALA A 1 139 ? 15.887 9.575 -8.066 1.00 88.62 139 ALA A N 1
ATOM 1083 C CA . ALA A 1 139 ? 14.606 9.197 -7.493 1.00 88.62 139 ALA A CA 1
ATOM 1084 C C . ALA A 1 139 ? 14.590 9.430 -5.974 1.00 88.62 139 ALA A C 1
ATOM 1086 O O . ALA A 1 139 ? 15.625 9.440 -5.305 1.00 88.62 139 ALA A O 1
ATOM 1087 N N . GLY A 1 140 ? 13.392 9.604 -5.418 1.00 86.06 140 GLY A N 1
ATOM 1088 C CA . GLY A 1 140 ? 13.184 9.778 -3.982 1.00 86.06 140 GLY A CA 1
ATOM 1089 C C . GLY A 1 140 ? 13.543 11.177 -3.476 1.00 86.06 140 GLY A C 1
ATOM 1090 O O . GLY A 1 140 ? 13.506 12.153 -4.219 1.00 86.06 140 GLY A O 1
ATOM 1091 N N . ALA A 1 141 ? 13.879 11.292 -2.190 1.00 81.81 141 ALA A N 1
ATOM 1092 C CA . ALA A 1 141 ? 13.951 12.577 -1.484 1.00 81.81 141 ALA A CA 1
ATOM 1093 C C . ALA A 1 141 ? 14.915 13.611 -2.099 1.00 81.81 141 ALA A C 1
ATOM 1095 O O . ALA A 1 141 ? 14.719 14.808 -1.923 1.00 81.81 141 ALA A O 1
ATOM 1096 N N . TYR A 1 142 ? 15.932 13.174 -2.836 1.00 81.69 142 TYR A N 1
ATOM 1097 C CA . TYR A 1 142 ? 16.921 14.069 -3.444 1.00 81.69 142 TYR A CA 1
ATOM 1098 C C . TYR A 1 142 ? 16.574 14.487 -4.877 1.00 81.69 142 TYR A C 1
ATOM 1100 O O . TYR A 1 142 ? 17.320 15.238 -5.503 1.00 81.69 142 TYR A O 1
ATOM 1108 N N . SER A 1 143 ? 15.437 14.032 -5.404 1.00 86.06 143 SER A N 1
ATOM 1109 C CA . SER A 1 143 ? 14.962 14.443 -6.718 1.00 86.06 143 SER A CA 1
ATOM 1110 C C . SER A 1 143 ? 14.172 15.749 -6.645 1.00 86.06 143 SER A C 1
ATOM 1112 O O . SER A 1 143 ? 13.326 15.950 -5.772 1.00 86.06 143 SER A O 1
ATOM 1114 N N . SER A 1 144 ? 14.420 16.653 -7.590 1.00 79.56 144 SER A N 1
ATOM 1115 C CA . SER A 1 144 ? 13.674 17.909 -7.722 1.00 79.56 144 SER A CA 1
ATOM 1116 C C . SER A 1 144 ? 12.400 17.759 -8.561 1.00 79.56 144 SER A C 1
ATOM 1118 O O . SER A 1 144 ? 11.495 18.591 -8.447 1.00 79.56 144 SER A O 1
ATOM 1120 N N . THR A 1 145 ? 12.295 16.696 -9.362 1.00 85.44 145 THR A N 1
ATOM 1121 C CA . THR A 1 145 ? 11.169 16.415 -10.266 1.00 85.44 145 THR A CA 1
ATOM 1122 C C . THR A 1 145 ? 10.095 15.559 -9.583 1.00 85.44 145 THR A C 1
ATOM 1124 O O . THR A 1 145 ? 10.172 15.275 -8.385 1.00 85.44 145 THR A O 1
ATOM 1127 N N . ASP A 1 146 ? 9.088 15.112 -10.334 1.00 86.69 146 ASP A N 1
ATOM 1128 C CA . ASP A 1 146 ? 8.069 14.167 -9.847 1.00 86.69 146 ASP A CA 1
ATOM 1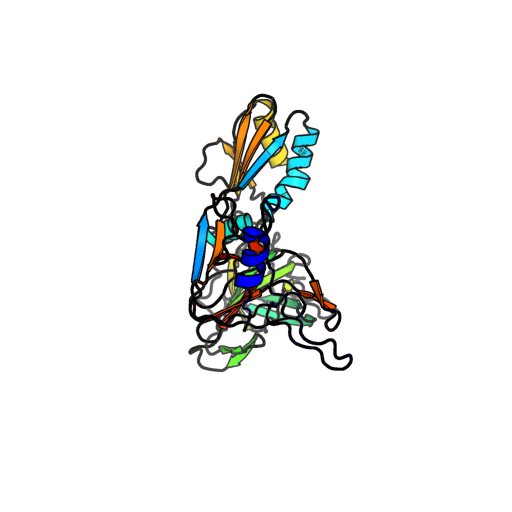129 C C . ASP A 1 146 ? 8.650 12.790 -9.488 1.00 86.69 146 ASP A C 1
ATOM 1131 O O . ASP A 1 146 ? 8.006 11.966 -8.842 1.00 86.69 146 ASP A O 1
ATOM 1135 N N . MET A 1 147 ? 9.917 12.535 -9.815 1.00 88.00 147 MET A N 1
ATOM 1136 C CA . MET A 1 147 ? 10.618 11.354 -9.322 1.00 88.00 147 MET A CA 1
ATOM 1137 C C . MET A 1 147 ? 10.845 11.391 -7.805 1.00 88.00 147 MET A C 1
ATOM 1139 O O . MET A 1 147 ? 11.168 10.363 -7.211 1.00 88.00 147 MET A O 1
ATOM 1143 N N . ALA A 1 148 ? 10.590 12.531 -7.153 1.00 88.88 148 ALA A N 1
ATOM 1144 C CA . ALA A 1 148 ? 10.589 12.652 -5.700 1.00 88.88 148 ALA A CA 1
ATOM 1145 C C . ALA A 1 148 ? 9.552 11.756 -5.004 1.00 88.88 148 ALA A C 1
ATOM 1147 O O . ALA A 1 148 ? 9.723 11.399 -3.841 1.00 88.88 148 ALA A O 1
ATOM 1148 N N . TYR A 1 149 ? 8.482 11.363 -5.702 1.00 88.94 149 TYR A N 1
ATOM 1149 C CA . TYR A 1 149 ? 7.471 10.455 -5.152 1.00 88.94 149 TYR A CA 1
ATOM 1150 C C . TYR A 1 149 ? 7.904 8.980 -5.177 1.00 88.94 149 TYR A C 1
ATOM 1152 O O . TYR A 1 149 ? 7.274 8.156 -4.513 1.00 88.94 149 TYR A O 1
ATOM 1160 N N . LEU A 1 150 ? 8.984 8.651 -5.896 1.00 89.75 150 LEU A N 1
ATOM 1161 C CA . LEU A 1 150 ? 9.554 7.306 -5.997 1.00 89.75 150 LEU A CA 1
ATOM 1162 C C . LEU A 1 150 ? 10.471 7.018 -4.801 1.00 89.75 150 LEU A C 1
ATOM 1164 O O . LEU A 1 150 ? 11.693 6.981 -4.919 1.00 89.75 150 LEU A O 1
ATOM 1168 N N . THR A 1 151 ? 9.877 6.839 -3.626 1.00 90.31 151 THR A N 1
ATOM 1169 C CA . THR A 1 151 ? 10.585 6.438 -2.400 1.00 90.31 151 THR A CA 1
ATOM 1170 C C . THR A 1 151 ? 10.413 4.948 -2.112 1.00 90.31 151 THR A C 1
ATOM 1172 O O . THR A 1 151 ? 9.550 4.289 -2.697 1.00 90.31 151 THR A O 1
ATOM 1175 N N . SER A 1 152 ? 11.188 4.406 -1.166 1.00 89.69 152 SER A N 1
ATOM 1176 C CA . SER A 1 152 ? 10.909 3.077 -0.599 1.00 89.69 152 SER A CA 1
ATOM 1177 C C . SER A 1 152 ? 9.449 2.996 -0.116 1.00 89.69 152 SER A C 1
ATOM 1179 O O . SER A 1 152 ? 8.917 3.954 0.448 1.00 89.69 152 SER A O 1
ATOM 1181 N N . GLY A 1 153 ? 8.783 1.885 -0.424 1.00 86.81 153 GLY A N 1
ATOM 1182 C CA . GLY A 1 153 ? 7.373 1.623 -0.139 1.00 86.81 153 GLY A CA 1
ATOM 1183 C C . GLY A 1 153 ? 6.376 2.216 -1.141 1.00 86.81 153 GLY A C 1
ATOM 1184 O O . GLY A 1 153 ? 5.189 1.907 -1.052 1.00 86.81 153 GLY A O 1
ATOM 1185 N N . SER A 1 154 ? 6.812 3.041 -2.100 1.00 89.12 154 SER A N 1
ATOM 1186 C CA . SER A 1 154 ? 5.915 3.576 -3.135 1.00 89.12 154 SER A CA 1
ATOM 1187 C C . SER A 1 154 ? 5.537 2.506 -4.165 1.00 89.12 154 SER A C 1
ATOM 1189 O O . SER A 1 154 ? 6.308 1.580 -4.444 1.00 89.12 154 SER A O 1
ATOM 1191 N N . LEU A 1 155 ? 4.338 2.634 -4.738 1.00 89.75 155 LEU A N 1
ATOM 1192 C CA . LEU A 1 155 ? 3.847 1.752 -5.796 1.00 89.75 155 LEU A CA 1
ATOM 1193 C C . LEU A 1 155 ? 3.981 2.444 -7.146 1.00 89.75 155 LEU A C 1
ATOM 1195 O O . LEU A 1 155 ? 3.491 3.553 -7.338 1.00 89.75 155 LEU A O 1
ATOM 1199 N N . CYS A 1 156 ? 4.595 1.763 -8.102 1.00 90.19 156 CYS A N 1
ATOM 1200 C CA . CYS A 1 156 ? 4.826 2.265 -9.448 1.00 90.19 156 CYS A CA 1
ATOM 1201 C C . CYS A 1 156 ? 4.025 1.453 -10.453 1.00 90.19 156 CYS A C 1
ATOM 1203 O O . CYS A 1 156 ? 4.080 0.222 -10.442 1.00 90.19 156 CYS A O 1
ATOM 1205 N N . LYS A 1 157 ? 3.317 2.137 -11.347 1.00 90.12 157 LYS A N 1
ATOM 1206 C CA . LYS A 1 157 ? 2.660 1.520 -12.490 1.00 90.12 157 LYS A CA 1
ATOM 1207 C C . LYS A 1 157 ? 3.651 1.412 -13.631 1.00 90.12 157 LYS A C 1
ATOM 1209 O O . LYS A 1 157 ? 4.103 2.419 -14.179 1.00 90.12 157 LYS A O 1
ATOM 1214 N N . VAL A 1 158 ? 3.947 0.178 -14.001 1.00 91.25 158 VAL A N 1
ATOM 1215 C CA . VAL A 1 158 ? 4.783 -0.156 -15.143 1.00 91.25 158 VAL A CA 1
ATOM 1216 C C . VAL A 1 158 ? 3.878 -0.486 -16.319 1.00 91.25 158 VAL A C 1
ATOM 1218 O O . VAL A 1 158 ? 2.947 -1.277 -16.194 1.00 91.25 158 VAL A O 1
ATOM 1221 N N . THR A 1 159 ? 4.144 0.133 -17.461 1.00 90.94 159 THR A N 1
ATOM 1222 C CA . THR A 1 159 ? 3.415 -0.054 -18.717 1.00 90.94 159 THR A CA 1
ATOM 1223 C C . THR A 1 159 ? 4.379 -0.533 -19.797 1.00 90.94 159 THR A C 1
ATOM 1225 O O . THR A 1 159 ? 5.528 -0.084 -19.868 1.00 90.94 159 THR A O 1
ATOM 1228 N N . ALA A 1 160 ? 3.930 -1.469 -20.629 1.00 90.75 160 ALA A N 1
ATOM 1229 C CA . ALA A 1 160 ? 4.708 -1.936 -21.765 1.00 90.75 160 ALA A CA 1
ATOM 1230 C C . ALA A 1 160 ? 4.836 -0.820 -22.826 1.00 90.75 160 ALA A C 1
ATOM 1232 O O . ALA A 1 160 ? 3.886 -0.061 -23.039 1.00 90.75 160 ALA A O 1
ATOM 1233 N N . PRO A 1 161 ? 5.992 -0.696 -23.502 1.00 89.38 161 PRO A N 1
ATOM 1234 C CA . PRO A 1 161 ? 6.141 0.206 -24.638 1.00 89.38 161 PRO A CA 1
ATOM 1235 C C . PRO A 1 161 ? 5.230 -0.202 -25.802 1.00 89.38 161 PRO A C 1
ATOM 1237 O O . PRO A 1 161 ? 4.769 -1.340 -25.896 1.00 89.38 161 PRO A O 1
ATOM 1240 N N . PHE A 1 162 ? 4.975 0.739 -26.712 1.00 87.00 162 PHE A N 1
ATOM 1241 C CA . PHE A 1 162 ? 4.101 0.508 -27.862 1.00 87.00 162 PHE A CA 1
ATOM 1242 C C . PHE A 1 162 ? 4.574 -0.690 -28.704 1.00 87.00 162 PHE A C 1
ATOM 1244 O O . PHE A 1 162 ? 5.755 -0.796 -29.030 1.00 87.00 162 PHE A O 1
ATOM 1251 N N . GLY A 1 163 ? 3.646 -1.588 -29.051 1.00 86.50 163 GLY A N 1
ATOM 1252 C CA . GLY A 1 163 ? 3.941 -2.832 -29.774 1.00 86.50 163 GLY A CA 1
ATOM 1253 C C . GLY A 1 163 ? 4.409 -3.994 -28.891 1.00 86.50 163 GLY A C 1
ATOM 1254 O O . GLY A 1 163 ? 4.724 -5.056 -29.418 1.00 86.50 163 GLY A O 1
ATOM 1255 N N . TYR A 1 164 ? 4.441 -3.823 -27.566 1.00 89.31 164 TYR A N 1
ATOM 1256 C CA . TYR A 1 164 ? 4.808 -4.879 -26.627 1.00 89.31 164 TYR A CA 1
ATOM 1257 C C . TYR A 1 164 ? 3.700 -5.163 -25.611 1.00 89.31 164 TYR A C 1
ATOM 1259 O O . TYR A 1 164 ? 2.879 -4.307 -25.281 1.00 89.31 164 TYR A O 1
ATOM 1267 N N . TYR A 1 165 ? 3.721 -6.376 -25.069 1.00 88.56 165 TYR A N 1
ATOM 1268 C CA . TYR A 1 165 ? 2.942 -6.779 -23.902 1.00 88.56 165 TYR A CA 1
ATOM 1269 C C . TYR A 1 165 ? 3.820 -7.584 -22.935 1.00 88.56 165 TYR A C 1
ATOM 1271 O O . TYR A 1 165 ? 4.901 -8.056 -23.298 1.00 88.56 165 TYR A O 1
ATOM 1279 N N . PHE A 1 166 ? 3.366 -7.733 -21.694 1.00 88.81 166 PHE A N 1
ATOM 1280 C CA . PHE A 1 166 ? 4.020 -8.563 -20.691 1.00 88.81 166 PHE A CA 1
ATOM 1281 C C . PHE A 1 166 ? 3.528 -10.010 -20.787 1.00 88.81 166 PHE A C 1
ATOM 1283 O O . PHE A 1 166 ? 2.324 -10.269 -20.775 1.00 88.81 166 PHE A O 1
ATOM 1290 N N . SER A 1 167 ? 4.460 -10.961 -20.855 1.00 85.00 167 SER A N 1
ATOM 1291 C CA . SER A 1 167 ? 4.162 -12.385 -20.668 1.00 85.00 167 SER A CA 1
ATOM 1292 C C . SER A 1 167 ? 3.718 -12.681 -19.229 1.00 85.00 167 SER A C 1
ATOM 1294 O O . SER A 1 167 ? 3.867 -11.846 -18.336 1.00 85.00 167 SER A O 1
ATOM 1296 N N . ASP A 1 168 ? 3.277 -13.913 -18.967 1.00 80.25 168 ASP A N 1
ATOM 1297 C CA . ASP A 1 168 ? 2.936 -14.384 -17.611 1.00 80.25 168 ASP A CA 1
ATOM 1298 C C . ASP A 1 168 ? 4.122 -14.288 -16.630 1.00 80.25 168 ASP A C 1
ATOM 1300 O O . ASP A 1 168 ? 3.946 -14.177 -15.421 1.00 80.25 168 ASP A O 1
ATOM 1304 N N . THR A 1 169 ? 5.348 -14.265 -17.160 1.00 81.88 169 THR A N 1
ATOM 1305 C CA . THR A 1 169 ? 6.606 -14.075 -16.420 1.00 81.88 169 THR A CA 1
ATOM 1306 C C . THR A 1 169 ? 7.091 -12.620 -16.390 1.00 81.88 169 THR A C 1
ATOM 1308 O O . THR A 1 169 ? 8.248 -12.364 -16.061 1.00 81.88 169 THR A O 1
ATOM 1311 N N . ASN A 1 170 ? 6.232 -11.660 -16.746 1.00 84.81 170 ASN A N 1
ATOM 1312 C CA . ASN A 1 170 ? 6.528 -10.226 -16.838 1.00 84.81 170 ASN A CA 1
ATOM 1313 C C . ASN A 1 170 ? 7.666 -9.867 -17.816 1.00 84.81 170 ASN A C 1
ATOM 1315 O O . ASN A 1 170 ? 8.320 -8.843 -17.651 1.00 84.81 170 ASN A O 1
ATOM 1319 N N . ARG A 1 171 ? 7.931 -10.673 -18.852 1.00 87.88 171 ARG A N 1
ATOM 1320 C CA . ARG A 1 171 ? 8.904 -10.323 -19.907 1.00 87.88 171 ARG A CA 1
ATOM 1321 C C . ARG A 1 171 ? 8.222 -9.554 -21.031 1.00 87.88 171 ARG A C 1
ATOM 1323 O O . ARG A 1 171 ? 7.062 -9.816 -21.331 1.00 87.88 171 ARG A O 1
ATOM 1330 N N . LEU A 1 172 ? 8.948 -8.638 -21.672 1.00 89.06 172 LEU A N 1
ATOM 1331 C CA . LEU A 1 172 ? 8.446 -7.929 -22.850 1.00 89.06 172 LEU A CA 1
ATOM 1332 C C . LEU A 1 172 ? 8.435 -8.861 -24.061 1.00 89.06 172 LEU A C 1
ATOM 1334 O O . LEU A 1 172 ? 9.467 -9.422 -24.430 1.00 89.06 172 LEU A O 1
ATOM 1338 N N . VAL A 1 173 ? 7.270 -8.996 -24.684 1.00 88.94 173 VAL A N 1
ATOM 1339 C CA . VAL A 1 173 ? 7.067 -9.747 -25.924 1.00 88.94 173 VAL A CA 1
ATOM 1340 C C . VAL A 1 173 ? 6.507 -8.797 -26.973 1.00 88.94 173 VAL A C 1
ATOM 1342 O O . VAL A 1 173 ? 5.582 -8.039 -26.687 1.00 88.94 173 VAL A O 1
ATOM 1345 N N . ASN A 1 174 ? 7.085 -8.820 -28.173 1.00 89.12 174 ASN A N 1
ATOM 1346 C CA . ASN A 1 174 ? 6.598 -8.033 -29.302 1.00 89.12 174 ASN A CA 1
ATOM 1347 C C . ASN A 1 174 ? 5.293 -8.650 -29.826 1.00 89.12 174 ASN A C 1
ATOM 1349 O O . ASN A 1 174 ? 5.249 -9.847 -30.117 1.00 89.12 174 ASN A O 1
ATOM 1353 N N . GLY A 1 175 ? 4.235 -7.855 -29.934 1.00 83.75 175 GLY A N 1
ATOM 1354 C CA . GLY A 1 175 ? 2.950 -8.311 -30.442 1.00 83.75 175 GLY A CA 1
ATOM 1355 C C . GLY A 1 175 ? 1.792 -7.379 -30.109 1.00 83.75 175 GLY A C 1
ATOM 1356 O O . GLY A 1 175 ? 1.927 -6.372 -29.415 1.00 83.75 175 GLY A O 1
ATOM 1357 N N . THR A 1 176 ? 0.614 -7.732 -30.614 1.00 76.62 176 THR A N 1
ATOM 1358 C CA . THR A 1 176 ? -0.626 -7.000 -30.349 1.00 76.62 176 THR A CA 1
ATOM 1359 C C . THR A 1 176 ? -1.131 -7.274 -28.933 1.00 76.62 176 THR A C 1
ATOM 1361 O O . THR A 1 176 ? -1.210 -8.425 -28.511 1.00 76.62 176 THR A O 1
ATOM 1364 N N . SER A 1 177 ? -1.539 -6.226 -28.222 1.00 72.44 177 SER A N 1
ATOM 1365 C CA . SER A 1 177 ? -1.929 -6.253 -26.805 1.00 72.44 177 SER A CA 1
ATOM 1366 C C . SER A 1 177 ? -3.314 -6.845 -26.498 1.00 72.44 177 SER A C 1
ATOM 1368 O O . SER A 1 177 ? -3.738 -6.825 -25.342 1.00 72.44 177 SER A O 1
ATOM 1370 N N . TYR A 1 178 ? -4.048 -7.360 -27.491 1.00 74.06 178 TYR A N 1
ATOM 1371 C CA . TYR A 1 178 ? -5.444 -7.772 -27.309 1.00 74.06 178 TYR A CA 1
ATOM 1372 C C . TYR A 1 178 ? -5.582 -8.913 -26.286 1.00 74.06 178 TYR A C 1
ATOM 1374 O O . TYR A 1 178 ? -5.095 -10.021 -26.508 1.00 74.06 178 TYR A O 1
ATOM 1382 N N . GLY A 1 179 ? -6.239 -8.629 -25.154 1.00 69.00 179 GLY A N 1
ATOM 1383 C CA . GLY A 1 179 ? -6.430 -9.586 -24.056 1.00 69.00 179 GLY A CA 1
ATOM 1384 C C . GLY A 1 179 ? -5.138 -9.992 -23.339 1.00 69.00 179 GLY A C 1
ATOM 1385 O O . GLY A 1 179 ? -5.076 -11.072 -22.754 1.00 69.00 179 GLY A O 1
ATOM 1386 N N . LYS A 1 180 ? -4.077 -9.179 -23.425 1.00 79.94 180 LYS A N 1
ATOM 1387 C CA . LYS A 1 180 ? -2.782 -9.439 -22.782 1.00 79.94 180 LYS A CA 1
ATOM 1388 C C . LYS A 1 180 ? -2.456 -8.377 -21.743 1.00 79.94 180 LYS A C 1
ATOM 1390 O O . LYS A 1 180 ? -2.920 -7.242 -21.810 1.00 79.94 180 LYS A O 1
ATOM 1395 N N . LYS A 1 181 ? -1.615 -8.754 -20.782 1.00 80.00 181 LYS A N 1
ATOM 1396 C CA . LYS A 1 181 ? -1.149 -7.875 -19.710 1.00 80.00 181 LYS A CA 1
ATOM 1397 C C . LYS A 1 181 ? -0.273 -6.760 -20.289 1.00 80.00 181 LYS A C 1
ATOM 1399 O O . LYS A 1 181 ? 0.837 -7.013 -20.744 1.00 80.00 181 LYS A O 1
ATOM 1404 N N . THR A 1 182 ? -0.753 -5.523 -20.270 1.00 85.25 182 THR A N 1
ATOM 1405 C CA . THR A 1 182 ? -0.004 -4.337 -20.736 1.00 85.25 182 THR A CA 1
ATOM 1406 C C . THR A 1 182 ? 0.555 -3.502 -19.596 1.00 85.25 182 THR A C 1
ATOM 1408 O O . THR A 1 182 ? 1.457 -2.694 -19.808 1.00 85.25 182 THR A O 1
ATOM 1411 N N . GLU A 1 183 ? 0.041 -3.704 -18.387 1.00 86.88 183 GLU A N 1
ATOM 1412 C CA . GLU A 1 183 ? 0.392 -2.926 -17.212 1.00 86.88 183 GLU A CA 1
ATOM 1413 C C . GLU A 1 183 ? 0.352 -3.770 -15.941 1.00 86.88 183 GLU A C 1
ATOM 1415 O O . GLU A 1 183 ? -0.390 -4.750 -15.839 1.00 86.88 183 GLU A O 1
ATOM 1420 N N . TYR A 1 184 ? 1.177 -3.392 -14.970 1.00 85.00 184 TYR A N 1
ATOM 1421 C CA . TYR A 1 184 ? 1.121 -3.915 -13.610 1.00 85.00 184 TYR A CA 1
ATOM 1422 C C . TYR A 1 184 ? 1.788 -2.968 -12.622 1.00 85.00 184 TYR A C 1
ATOM 1424 O O . TYR A 1 184 ? 2.549 -2.077 -13.001 1.00 85.00 184 TYR A O 1
ATOM 1432 N N . TRP A 1 185 ? 1.485 -3.173 -11.344 1.00 86.94 185 TRP A N 1
ATOM 1433 C CA . TRP A 1 185 ? 2.064 -2.407 -10.251 1.00 86.94 185 TRP A CA 1
ATOM 1434 C C . TRP A 1 185 ? 3.229 -3.154 -9.618 1.00 86.94 185 TRP A C 1
ATOM 1436 O O . TRP A 1 185 ? 3.179 -4.371 -9.442 1.00 86.94 185 TRP A O 1
ATOM 1446 N N . VAL A 1 186 ? 4.264 -2.404 -9.255 1.00 88.62 186 VAL A N 1
ATOM 1447 C CA . VAL A 1 186 ? 5.439 -2.900 -8.537 1.00 88.62 186 VAL A CA 1
ATOM 1448 C C . VAL A 1 186 ? 5.750 -1.991 -7.363 1.00 88.62 186 VAL A C 1
ATOM 1450 O O . VAL A 1 186 ? 5.580 -0.777 -7.451 1.00 88.62 186 VAL A O 1
ATOM 1453 N N . THR A 1 187 ? 6.224 -2.568 -6.265 1.00 90.19 187 THR A N 1
ATOM 1454 C CA . THR A 1 187 ? 6.636 -1.800 -5.089 1.00 90.19 187 THR A CA 1
ATOM 1455 C C . THR A 1 187 ? 8.124 -1.515 -5.173 1.00 90.19 187 THR A C 1
ATOM 1457 O O . THR A 1 187 ? 8.918 -2.424 -5.433 1.00 90.19 187 THR A O 1
ATOM 1460 N N . ILE A 1 188 ? 8.522 -0.276 -4.899 1.00 90.88 188 ILE A N 1
ATOM 1461 C CA . ILE A 1 188 ? 9.927 0.051 -4.665 1.00 90.88 188 ILE A CA 1
ATOM 1462 C C . ILE A 1 188 ? 10.292 -0.440 -3.268 1.00 90.88 188 ILE A C 1
ATOM 1464 O O . ILE A 1 188 ? 9.821 0.101 -2.272 1.00 90.88 188 ILE A O 1
ATOM 1468 N N . LYS A 1 189 ? 11.136 -1.465 -3.174 1.00 90.69 189 LYS A N 1
ATOM 1469 C CA . LYS A 1 189 ? 11.631 -1.962 -1.886 1.00 90.69 189 LYS A CA 1
ATOM 1470 C C . LYS A 1 189 ? 12.639 -0.998 -1.284 1.00 90.69 189 LYS A C 1
ATOM 1472 O O . LYS A 1 189 ? 12.543 -0.661 -0.108 1.00 90.69 189 LYS A O 1
ATOM 1477 N N . ASN A 1 190 ? 13.592 -0.539 -2.088 1.00 90.44 190 ASN A N 1
ATOM 1478 C CA . ASN A 1 190 ? 14.631 0.360 -1.611 1.00 90.44 190 ASN A CA 1
ATOM 1479 C C . ASN A 1 190 ? 15.176 1.256 -2.726 1.00 90.44 190 ASN A C 1
ATOM 1481 O O . ASN A 1 190 ? 15.195 0.863 -3.893 1.00 90.44 190 ASN A O 1
ATOM 1485 N N . VAL A 1 191 ? 15.652 2.435 -2.332 1.00 90.25 191 VAL A N 1
ATOM 1486 C CA . VAL A 1 191 ? 16.407 3.371 -3.170 1.00 90.25 191 VAL A CA 1
ATOM 1487 C C . VAL A 1 191 ? 17.701 3.665 -2.425 1.00 90.25 191 VAL A C 1
ATOM 1489 O O . VAL A 1 191 ? 17.671 4.228 -1.333 1.00 90.25 191 VAL A O 1
ATOM 1492 N N . ILE A 1 192 ? 18.831 3.238 -2.980 1.00 89.00 192 ILE A N 1
ATOM 1493 C CA . ILE A 1 192 ? 20.137 3.465 -2.365 1.00 89.00 192 ILE A CA 1
ATOM 1494 C C . ILE A 1 192 ? 20.651 4.830 -2.829 1.00 89.00 192 ILE A C 1
ATOM 1496 O O . ILE A 1 192 ? 20.819 5.069 -4.027 1.00 89.00 192 ILE A O 1
ATOM 1500 N N . GLY A 1 193 ? 20.881 5.730 -1.870 1.00 86.50 193 GLY A N 1
ATOM 1501 C CA . GLY A 1 193 ? 21.191 7.130 -2.154 1.00 86.50 193 GLY A CA 1
ATOM 1502 C C . GLY A 1 193 ? 20.007 7.813 -2.837 1.00 86.50 193 GLY A C 1
ATOM 1503 O O . GLY A 1 193 ? 18.932 7.933 -2.256 1.00 86.50 193 GLY A O 1
ATOM 1504 N N . ASP A 1 194 ? 20.208 8.237 -4.079 1.00 85.38 194 ASP A N 1
ATOM 1505 C CA . ASP A 1 194 ? 19.199 8.850 -4.943 1.00 85.38 194 ASP A CA 1
ATOM 1506 C C . ASP A 1 194 ? 18.959 8.049 -6.233 1.00 85.38 194 ASP A C 1
ATOM 1508 O O . ASP A 1 194 ? 18.254 8.508 -7.124 1.00 85.38 194 ASP A O 1
ATOM 1512 N N . GLY A 1 195 ? 19.558 6.865 -6.384 1.00 82.94 195 GLY A N 1
ATOM 1513 C CA . GLY A 1 195 ? 19.450 6.073 -7.610 1.00 82.94 195 GLY A CA 1
ATOM 1514 C C . GLY A 1 195 ? 20.236 6.604 -8.820 1.00 82.94 195 GLY A C 1
ATOM 1515 O O . GLY A 1 195 ? 20.273 5.923 -9.843 1.00 82.94 195 GLY A O 1
ATOM 1516 N N . PHE A 1 196 ? 20.875 7.778 -8.727 1.00 86.00 196 PHE A N 1
ATOM 1517 C CA . PHE A 1 196 ? 21.599 8.409 -9.837 1.00 86.00 196 PHE A CA 1
ATOM 1518 C C . PHE A 1 196 ? 23.033 7.888 -9.962 1.00 86.00 196 PHE A C 1
ATOM 1520 O O . PHE A 1 196 ? 23.525 7.696 -11.072 1.00 86.00 196 PHE A O 1
ATOM 1527 N N . ASN A 1 197 ? 23.702 7.655 -8.826 1.00 86.62 197 ASN A N 1
ATOM 1528 C CA . ASN A 1 197 ? 25.097 7.203 -8.732 1.00 86.62 197 ASN A CA 1
ATOM 1529 C C . ASN A 1 197 ? 26.040 7.893 -9.744 1.00 86.62 197 ASN A C 1
ATOM 1531 O O . ASN A 1 197 ? 26.703 7.235 -10.539 1.00 86.62 197 ASN A O 1
ATOM 1535 N N . GLY A 1 198 ? 26.040 9.230 -9.782 1.00 81.81 198 GLY A N 1
ATOM 1536 C CA . GLY A 1 198 ? 26.910 10.005 -10.681 1.00 81.81 198 GLY A CA 1
ATOM 1537 C C . GLY A 1 198 ? 26.548 9.953 -12.173 1.00 81.81 198 GLY A C 1
ATOM 1538 O O . GLY A 1 198 ? 27.328 10.434 -12.988 1.00 81.81 198 GLY A O 1
ATOM 1539 N N . GLY A 1 199 ? 25.381 9.410 -12.532 1.00 83.25 199 GLY A N 1
ATOM 1540 C CA . GLY A 1 199 ? 24.903 9.277 -13.912 1.00 83.25 199 GLY A CA 1
ATOM 1541 C C . GLY A 1 199 ? 24.921 7.844 -14.440 1.00 83.25 199 GLY A C 1
ATOM 1542 O O . GLY A 1 199 ? 24.294 7.575 -15.466 1.00 83.25 199 GLY A O 1
ATOM 1543 N N . ASP A 1 200 ? 25.563 6.921 -13.719 1.00 83.19 200 ASP A N 1
ATOM 1544 C CA . ASP A 1 200 ? 25.655 5.516 -14.115 1.00 83.19 200 ASP A CA 1
ATOM 1545 C C . ASP A 1 200 ? 24.427 4.705 -13.668 1.00 83.19 200 ASP A C 1
ATOM 1547 O O . ASP A 1 200 ? 23.976 3.815 -14.386 1.00 83.19 200 ASP A O 1
ATOM 1551 N N . GLY A 1 201 ? 23.849 5.006 -12.498 1.00 82.69 201 GLY A N 1
ATOM 1552 C CA . GLY A 1 201 ? 22.662 4.319 -11.959 1.00 82.69 201 GLY A CA 1
ATOM 1553 C C . GLY A 1 201 ? 22.890 2.887 -11.430 1.00 82.69 201 GLY A C 1
ATOM 1554 O O . GLY A 1 201 ? 21.955 2.232 -10.964 1.00 82.69 201 GLY A O 1
ATOM 1555 N N . TYR A 1 202 ? 24.119 2.373 -11.463 1.00 87.31 202 TYR A N 1
ATOM 1556 C CA . TYR A 1 202 ? 24.489 1.061 -10.912 1.00 87.31 202 TYR A CA 1
ATOM 1557 C C . TYR A 1 202 ? 25.855 1.118 -10.221 1.00 87.31 202 TYR A C 1
ATOM 1559 O O . TYR A 1 202 ? 26.656 2.007 -10.500 1.00 87.31 202 TYR A O 1
ATOM 1567 N N . PHE A 1 203 ? 26.109 0.181 -9.309 1.00 89.56 203 PHE A N 1
ATOM 1568 C CA . PHE A 1 203 ? 27.361 0.074 -8.559 1.00 89.56 203 PHE A CA 1
ATOM 1569 C C . PHE A 1 203 ? 28.425 -0.728 -9.324 1.00 89.56 203 PHE A C 1
ATOM 1571 O O . PHE A 1 203 ? 28.147 -1.376 -10.332 1.00 89.56 203 PHE A O 1
ATOM 1578 N N . SER A 1 204 ? 29.665 -0.724 -8.829 1.00 87.38 204 SER A N 1
ATOM 1579 C CA . SER A 1 204 ? 30.797 -1.432 -9.448 1.00 87.38 204 SER A CA 1
ATOM 1580 C C . SER A 1 204 ? 30.630 -2.957 -9.529 1.00 87.38 204 SER A C 1
ATOM 1582 O O . SER A 1 204 ? 31.301 -3.600 -10.333 1.00 87.38 204 SER A O 1
ATOM 1584 N N . ASP A 1 205 ? 29.726 -3.538 -8.740 1.00 87.44 205 ASP A N 1
ATOM 1585 C CA . ASP A 1 205 ? 29.347 -4.957 -8.756 1.00 87.44 205 ASP A CA 1
ATOM 1586 C C . ASP A 1 205 ? 28.246 -5.288 -9.790 1.00 87.44 205 ASP A C 1
ATOM 1588 O O . ASP A 1 205 ? 27.784 -6.425 -9.861 1.00 87.44 205 ASP A O 1
ATOM 1592 N N . ASN A 1 206 ? 27.837 -4.308 -10.606 1.00 86.44 206 ASN A N 1
ATOM 1593 C CA . ASN A 1 206 ? 26.692 -4.346 -11.521 1.00 86.44 206 ASN A CA 1
ATOM 1594 C C . ASN A 1 206 ? 25.313 -4.428 -10.848 1.00 86.44 206 ASN A C 1
ATOM 1596 O O . ASN A 1 206 ? 24.322 -4.630 -11.550 1.00 86.44 206 ASN A O 1
ATOM 1600 N N . THR A 1 207 ? 25.199 -4.229 -9.537 1.00 90.44 207 THR A N 1
ATOM 1601 C CA . THR A 1 207 ? 23.903 -4.118 -8.859 1.00 90.44 207 THR A CA 1
ATOM 1602 C C . THR A 1 207 ? 23.286 -2.746 -9.137 1.00 90.44 207 THR A C 1
ATOM 1604 O O . THR A 1 207 ? 23.967 -1.721 -9.105 1.00 90.44 207 THR A O 1
ATOM 1607 N N . GLY A 1 208 ? 21.987 -2.699 -9.443 1.00 89.06 208 GLY A N 1
ATOM 1608 C CA . GLY A 1 208 ? 21.278 -1.433 -9.639 1.00 89.06 208 GLY A CA 1
ATOM 1609 C C . GLY A 1 208 ? 21.011 -0.701 -8.322 1.00 89.06 208 GLY A C 1
ATOM 1610 O O . GLY A 1 208 ? 20.822 -1.329 -7.281 1.00 89.06 208 GLY A O 1
ATOM 1611 N N . ALA A 1 209 ? 20.959 0.630 -8.368 1.00 90.69 209 ALA A N 1
ATOM 1612 C CA . ALA A 1 209 ? 20.747 1.457 -7.179 1.00 90.69 209 ALA A CA 1
ATOM 1613 C C . ALA A 1 209 ? 19.310 1.404 -6.616 1.00 90.69 209 ALA A C 1
ATOM 1615 O O . ALA A 1 209 ? 19.074 1.790 -5.469 1.00 90.69 209 ALA A O 1
ATOM 1616 N N . ILE A 1 210 ? 18.345 0.909 -7.396 1.00 92.19 210 ILE A N 1
ATOM 1617 C CA . ILE A 1 210 ? 16.932 0.786 -7.020 1.00 92.19 210 ILE A CA 1
ATOM 1618 C C . ILE A 1 210 ? 16.533 -0.685 -7.015 1.00 92.19 210 ILE A C 1
ATOM 1620 O O . ILE A 1 210 ? 16.854 -1.422 -7.946 1.00 92.19 210 ILE A O 1
ATOM 1624 N N . ILE A 1 211 ? 15.795 -1.098 -5.983 1.00 92.38 211 ILE A N 1
ATOM 1625 C CA . ILE A 1 211 ? 15.309 -2.469 -5.801 1.00 92.38 211 ILE A CA 1
ATOM 1626 C C . ILE A 1 211 ? 13.781 -2.479 -5.889 1.00 92.38 211 ILE A C 1
ATOM 1628 O O . ILE A 1 211 ? 13.105 -1.779 -5.133 1.00 92.38 211 ILE A O 1
ATOM 1632 N N . LEU A 1 212 ? 13.233 -3.302 -6.779 1.00 92.19 212 LEU A N 1
ATOM 1633 C CA . LEU A 1 212 ? 11.801 -3.522 -6.979 1.00 92.19 212 LEU A CA 1
ATOM 1634 C C . LEU A 1 212 ? 11.378 -4.894 -6.448 1.00 92.19 212 LEU A C 1
ATOM 1636 O O . LEU A 1 212 ? 12.158 -5.844 -6.467 1.00 92.19 212 LEU A O 1
ATOM 1640 N N . SER A 1 213 ? 10.121 -5.000 -6.012 1.00 89.12 213 SER A N 1
ATOM 1641 C CA . SER A 1 213 ? 9.546 -6.219 -5.422 1.00 89.12 213 SER A CA 1
ATOM 1642 C C . SER A 1 213 ? 9.246 -7.346 -6.411 1.00 89.12 213 SER A C 1
ATOM 1644 O O . SER A 1 213 ? 8.901 -8.448 -5.990 1.00 89.12 213 SER A O 1
ATOM 1646 N N . SER A 1 214 ? 9.310 -7.066 -7.711 1.00 86.81 214 SER A N 1
ATOM 1647 C CA . SER A 1 214 ? 9.040 -8.042 -8.760 1.00 86.81 214 SER A CA 1
ATOM 1648 C C . SER A 1 214 ? 9.925 -7.787 -9.971 1.00 86.81 214 SER A C 1
ATOM 1650 O O . SER A 1 214 ? 10.483 -6.698 -10.136 1.00 86.81 214 SER A O 1
ATOM 1652 N N . PHE A 1 215 ? 10.024 -8.787 -10.844 1.00 89.75 215 PHE A N 1
ATOM 1653 C CA . PHE A 1 215 ? 10.747 -8.654 -12.098 1.00 89.75 215 PHE A CA 1
ATOM 1654 C C . PHE A 1 215 ? 10.129 -7.570 -12.993 1.00 89.75 215 PHE A C 1
ATOM 1656 O O . PHE A 1 215 ? 8.940 -7.622 -13.330 1.00 89.75 215 PHE A O 1
ATOM 1663 N N . VAL A 1 216 ? 10.967 -6.613 -13.401 1.00 91.50 216 VAL A N 1
ATOM 1664 C CA . VAL A 1 216 ? 10.637 -5.593 -14.397 1.00 91.50 216 VAL A CA 1
ATOM 1665 C C . VAL A 1 216 ? 11.691 -5.616 -15.505 1.00 91.50 216 VAL A C 1
ATOM 1667 O O . VAL A 1 216 ? 12.875 -5.429 -15.216 1.00 91.50 216 VAL A O 1
ATOM 1670 N N . PRO A 1 217 ? 11.297 -5.847 -16.767 1.00 92.25 217 PRO A N 1
ATOM 1671 C CA . PRO A 1 217 ? 12.225 -5.926 -17.886 1.00 92.25 217 PRO A CA 1
ATOM 1672 C C . PRO A 1 217 ? 12.724 -4.537 -18.303 1.00 92.25 217 PRO A C 1
ATOM 1674 O O . PRO A 1 217 ? 12.005 -3.540 -18.201 1.00 92.25 217 PRO A O 1
ATOM 1677 N N . THR A 1 218 ? 13.950 -4.476 -18.828 1.00 92.56 218 THR A N 1
ATOM 1678 C CA . THR A 1 218 ? 14.509 -3.246 -19.411 1.00 92.56 218 THR A CA 1
ATOM 1679 C C . THR A 1 218 ? 13.631 -2.725 -20.547 1.00 92.56 218 THR A C 1
ATOM 1681 O O . THR A 1 218 ? 13.200 -3.490 -21.406 1.00 92.56 218 THR A O 1
ATOM 1684 N N . GLY A 1 219 ? 13.393 -1.412 -20.569 1.00 89.12 219 GLY A N 1
ATOM 1685 C CA . GLY A 1 219 ? 12.567 -0.742 -21.578 1.00 89.12 219 GLY A CA 1
ATOM 1686 C C . GLY A 1 219 ? 11.093 -0.603 -21.195 1.00 89.12 219 GLY A C 1
ATOM 1687 O O . GLY A 1 219 ? 10.341 0.048 -21.919 1.00 89.12 219 GLY A O 1
ATOM 1688 N N . ALA A 1 220 ? 10.679 -1.157 -20.052 1.00 92.31 220 ALA A N 1
ATOM 1689 C CA . ALA A 1 220 ? 9.366 -0.880 -19.487 1.00 92.31 220 ALA A CA 1
ATOM 1690 C C . ALA A 1 220 ? 9.261 0.588 -19.031 1.00 92.31 220 ALA A C 1
ATOM 1692 O O . ALA A 1 220 ? 10.247 1.176 -18.582 1.00 92.31 220 ALA A O 1
ATOM 1693 N N . ILE A 1 221 ? 8.075 1.187 -19.157 1.00 93.19 221 ILE A N 1
ATOM 1694 C CA . ILE A 1 221 ? 7.847 2.616 -18.901 1.00 93.19 221 ILE A CA 1
ATOM 1695 C C . ILE A 1 221 ? 7.100 2.783 -17.580 1.00 93.19 221 ILE A C 1
ATOM 1697 O O . ILE A 1 221 ? 6.094 2.113 -17.349 1.00 93.19 221 ILE A O 1
ATOM 1701 N N . VAL A 1 222 ? 7.551 3.702 -16.730 1.00 92.38 222 VAL A N 1
ATOM 1702 C CA . VAL A 1 222 ? 6.823 4.091 -15.517 1.00 92.38 222 VAL A CA 1
ATOM 1703 C C . VAL A 1 222 ? 5.878 5.234 -15.857 1.00 92.38 222 VAL A C 1
ATOM 1705 O O . VAL A 1 222 ? 6.319 6.306 -16.263 1.00 92.38 222 VAL A O 1
ATOM 1708 N N . THR A 1 223 ? 4.574 5.005 -15.710 1.00 91.00 223 THR A N 1
ATOM 1709 C CA . THR A 1 223 ? 3.540 5.976 -16.109 1.00 91.00 223 THR A CA 1
ATOM 1710 C C . THR A 1 223 ? 2.859 6.637 -14.924 1.00 91.00 223 THR A C 1
ATOM 1712 O O . THR A 1 223 ? 2.446 7.789 -15.023 1.00 91.00 223 THR A O 1
ATOM 1715 N N . GLN A 1 224 ? 2.743 5.935 -13.797 1.00 90.75 224 GLN A N 1
ATOM 1716 C CA . GLN A 1 224 ? 2.097 6.455 -12.594 1.00 90.75 224 GLN A CA 1
ATOM 1717 C C . GLN A 1 224 ? 2.845 6.012 -11.344 1.00 90.75 224 GLN A C 1
ATOM 1719 O O . GLN A 1 224 ? 3.424 4.925 -11.308 1.00 90.75 224 GLN A O 1
ATOM 1724 N N . VAL A 1 225 ? 2.771 6.824 -10.297 1.00 91.06 225 VAL A N 1
ATOM 1725 C CA . VAL A 1 225 ? 3.218 6.462 -8.954 1.00 91.06 225 VAL A CA 1
ATOM 1726 C C . VAL A 1 225 ? 2.140 6.800 -7.935 1.00 91.06 225 VAL A C 1
ATOM 1728 O O . VAL A 1 225 ? 1.493 7.848 -7.992 1.00 91.06 225 VAL A O 1
ATOM 1731 N N . ILE A 1 226 ? 1.948 5.879 -6.999 1.00 90.38 226 ILE A N 1
ATOM 1732 C CA . ILE A 1 226 ? 1.220 6.114 -5.763 1.00 90.38 226 ILE A CA 1
ATOM 1733 C C . ILE A 1 226 ? 2.277 6.293 -4.668 1.00 90.38 226 ILE A C 1
ATOM 1735 O O . ILE A 1 226 ? 3.044 5.355 -4.409 1.00 90.38 226 ILE A O 1
ATOM 1739 N N . PRO A 1 227 ? 2.355 7.484 -4.048 1.00 90.62 227 PRO A N 1
ATOM 1740 C CA . PRO A 1 227 ? 3.282 7.723 -2.955 1.00 90.62 227 PRO A CA 1
ATOM 1741 C C . PRO A 1 227 ? 3.075 6.724 -1.809 1.00 90.62 227 PRO A C 1
ATOM 1743 O O . PRO A 1 227 ? 1.984 6.198 -1.606 1.00 90.62 227 PRO A O 1
ATOM 1746 N N . VAL A 1 228 ? 4.137 6.451 -1.053 1.00 89.44 228 VAL A N 1
ATOM 1747 C CA . VAL A 1 228 ? 4.029 5.630 0.160 1.00 89.44 228 VAL A CA 1
ATOM 1748 C C . VAL A 1 228 ? 3.203 6.359 1.223 1.00 89.44 228 VAL A C 1
ATOM 1750 O O . VAL A 1 228 ? 3.380 7.565 1.398 1.00 89.44 228 VAL A O 1
ATOM 1753 N N . LEU A 1 229 ? 2.347 5.628 1.943 1.00 89.88 229 LEU A N 1
ATOM 1754 C CA . LEU A 1 229 ? 1.711 6.085 3.178 1.00 89.88 229 LEU A CA 1
ATOM 1755 C C . LEU A 1 229 ? 2.705 5.922 4.333 1.00 89.88 229 LEU A C 1
ATOM 1757 O O . LEU A 1 229 ? 3.044 4.803 4.716 1.00 89.88 229 LEU A O 1
ATOM 1761 N N . ASN A 1 230 ? 3.172 7.035 4.894 1.00 88.44 230 ASN A N 1
ATOM 1762 C CA . ASN A 1 230 ? 4.102 6.991 6.022 1.00 88.44 230 ASN A CA 1
ATOM 1763 C C . ASN A 1 230 ? 3.343 6.599 7.290 1.00 88.44 230 ASN A C 1
ATOM 1765 O O . ASN A 1 230 ? 2.443 7.320 7.715 1.00 88.44 230 ASN A O 1
ATOM 1769 N N . ASN A 1 231 ? 3.744 5.500 7.919 1.00 89.25 231 ASN A N 1
ATOM 1770 C CA . ASN A 1 231 ? 3.190 5.051 9.195 1.00 89.25 231 ASN A CA 1
ATOM 1771 C C . ASN A 1 231 ? 3.827 5.742 10.412 1.00 89.25 231 ASN A C 1
ATOM 1773 O O . ASN A 1 231 ? 3.319 5.606 11.517 1.00 89.25 231 ASN A O 1
ATOM 1777 N N . SER A 1 232 ? 4.916 6.489 10.230 1.00 87.38 232 SER A N 1
ATOM 1778 C CA . SER A 1 232 ? 5.560 7.247 11.299 1.00 87.38 232 SER A CA 1
ATOM 1779 C C . SER A 1 232 ? 5.162 8.721 11.278 1.00 87.38 232 SER A C 1
ATOM 1781 O O . SER A 1 232 ? 5.011 9.351 10.225 1.00 87.38 232 SER A O 1
ATOM 1783 N N . VAL A 1 233 ? 5.019 9.279 12.477 1.00 88.31 233 VAL A N 1
ATOM 1784 C CA . VAL A 1 233 ? 4.709 10.690 12.705 1.00 88.31 233 VAL A CA 1
ATOM 1785 C C . VAL A 1 233 ? 5.965 11.396 13.216 1.00 88.31 233 VAL A C 1
ATOM 1787 O O . VAL A 1 233 ? 6.703 10.857 14.040 1.00 88.31 233 VAL A O 1
ATOM 1790 N N . SER A 1 234 ? 6.246 12.598 12.706 1.00 91.12 234 SER A N 1
ATOM 1791 C CA . SER A 1 234 ? 7.431 13.361 13.115 1.00 91.12 234 SER A CA 1
ATOM 1792 C C . SER A 1 234 ? 7.265 13.980 14.508 1.00 91.12 234 SER A C 1
ATOM 1794 O O . SER A 1 234 ? 6.152 14.267 14.949 1.00 91.12 234 SER A O 1
ATOM 1796 N N . VAL A 1 235 ? 8.388 14.267 15.178 1.00 90.56 235 VAL A N 1
ATOM 1797 C CA . VAL A 1 235 ? 8.407 14.907 16.510 1.00 90.56 235 VAL A CA 1
ATOM 1798 C C . VAL A 1 235 ? 7.684 16.261 16.510 1.00 90.56 235 VAL A C 1
ATOM 1800 O O . VAL A 1 235 ? 7.043 16.622 17.490 1.00 90.56 235 VAL A O 1
ATOM 1803 N N . ASN A 1 236 ? 7.715 16.994 15.394 1.00 92.50 236 ASN A N 1
ATOM 1804 C CA . ASN A 1 236 ? 7.002 18.268 15.276 1.00 92.50 236 ASN A CA 1
ATOM 1805 C C . ASN A 1 236 ? 5.481 18.077 15.349 1.00 92.50 236 ASN A C 1
ATOM 1807 O O . ASN A 1 236 ? 4.811 18.808 16.070 1.00 92.50 236 ASN A O 1
ATOM 1811 N N . ILE A 1 237 ? 4.948 17.071 14.650 1.00 93.62 237 ILE A N 1
ATOM 1812 C CA . ILE A 1 237 ? 3.514 16.751 14.662 1.00 93.62 237 ILE A CA 1
ATOM 1813 C C . ILE A 1 237 ? 3.086 16.207 16.025 1.00 93.62 237 ILE A C 1
ATOM 1815 O O . ILE A 1 237 ? 2.033 16.595 16.523 1.00 93.62 237 ILE A O 1
ATOM 1819 N N . LEU A 1 238 ? 3.926 15.388 16.663 1.00 93.44 238 LEU A N 1
ATOM 1820 C CA . LEU A 1 238 ? 3.724 14.943 18.042 1.00 93.44 238 LEU A CA 1
ATOM 1821 C C . LEU A 1 238 ? 3.613 16.136 19.008 1.00 93.44 238 LEU A C 1
ATOM 1823 O O . LEU A 1 238 ? 2.665 16.210 19.782 1.00 93.44 238 LEU A O 1
ATOM 1827 N N . ASN A 1 239 ? 4.547 17.089 18.944 1.00 93.62 239 ASN A N 1
ATOM 1828 C CA . ASN A 1 239 ? 4.525 18.279 19.799 1.00 93.62 239 ASN A CA 1
ATOM 1829 C C . ASN A 1 239 ? 3.288 19.148 19.537 1.00 93.62 239 ASN A C 1
ATOM 1831 O O . ASN A 1 239 ? 2.682 19.659 20.478 1.00 93.62 239 ASN A O 1
ATOM 1835 N N . SER A 1 240 ? 2.877 19.292 18.273 1.00 93.69 240 SER A N 1
ATOM 1836 C CA . SER A 1 240 ? 1.619 19.960 17.936 1.00 93.69 240 SER A CA 1
ATOM 1837 C C . SER A 1 240 ? 0.423 19.238 18.553 1.00 93.69 240 SER A C 1
ATOM 1839 O O . SER A 1 240 ? -0.374 19.890 19.216 1.00 93.69 240 SER A O 1
ATOM 1841 N N . ALA A 1 241 ? 0.319 17.915 18.404 1.00 93.44 241 ALA A N 1
ATOM 1842 C CA . ALA A 1 241 ? -0.760 17.120 18.988 1.00 93.44 241 ALA A CA 1
ATOM 1843 C C . ALA A 1 241 ? -0.784 17.214 20.523 1.00 93.44 241 ALA A C 1
ATOM 1845 O O . ALA A 1 241 ? -1.849 17.384 21.111 1.00 93.44 241 ALA A O 1
ATOM 1846 N N . LEU A 1 242 ? 0.382 17.204 21.178 1.00 93.44 242 LEU A N 1
ATOM 1847 C CA . LEU A 1 242 ? 0.493 17.403 22.626 1.00 93.44 242 LEU A CA 1
ATOM 1848 C C . LEU A 1 242 ? -0.120 18.733 23.080 1.00 93.44 242 LEU A C 1
ATOM 1850 O O . LEU A 1 242 ? -0.814 18.755 24.092 1.00 93.44 242 LEU A O 1
ATOM 1854 N N . ASN A 1 243 ? 0.062 19.821 22.326 1.00 93.56 243 ASN A N 1
ATOM 1855 C CA . ASN A 1 243 ? -0.545 21.115 22.656 1.00 93.56 243 ASN A CA 1
ATOM 1856 C C . ASN A 1 243 ? -2.082 21.101 22.574 1.00 93.56 243 ASN A C 1
ATOM 1858 O O . ASN A 1 243 ? -2.734 21.821 23.325 1.00 93.56 243 ASN A O 1
ATOM 1862 N N . TYR A 1 244 ? -2.672 20.291 21.689 1.00 93.06 244 TYR A N 1
ATOM 1863 C CA . TYR A 1 244 ? -4.126 20.088 21.661 1.00 93.06 244 TYR A CA 1
ATOM 1864 C C . TYR A 1 244 ? -4.590 19.241 22.848 1.00 93.06 244 TYR A C 1
ATOM 1866 O O . TYR A 1 244 ? -5.572 19.578 23.514 1.00 93.06 244 TYR A O 1
ATOM 1874 N N . ILE A 1 245 ? -3.838 18.182 23.156 1.00 92.19 245 ILE A N 1
ATOM 1875 C CA . ILE A 1 245 ? -4.166 17.235 24.222 1.00 92.19 245 ILE A CA 1
ATOM 1876 C C . ILE A 1 245 ? -4.132 17.903 25.600 1.00 92.19 245 ILE A C 1
ATOM 1878 O O . ILE A 1 245 ? -5.052 17.691 26.386 1.00 92.19 245 ILE A O 1
ATOM 1882 N N . THR A 1 246 ? -3.143 18.757 25.883 1.00 89.69 246 THR A N 1
ATOM 1883 C CA . THR A 1 246 ? -3.030 19.464 27.176 1.00 89.69 246 THR A CA 1
ATOM 1884 C C . THR A 1 246 ? -4.199 20.407 27.458 1.00 89.69 246 THR A C 1
ATOM 1886 O O . THR A 1 246 ? -4.521 20.647 28.621 1.00 89.69 246 THR A O 1
ATOM 1889 N N . VAL A 1 247 ? -4.860 20.915 26.414 1.00 91.25 247 VAL A N 1
ATOM 1890 C CA . VAL A 1 247 ? -6.038 21.794 26.514 1.00 91.25 247 VAL A CA 1
ATOM 1891 C C . VAL A 1 247 ? -7.351 21.005 26.356 1.00 91.25 247 VAL A C 1
ATOM 1893 O O . VAL A 1 247 ? -8.430 21.587 26.389 1.00 91.25 247 VAL A O 1
ATOM 1896 N N . ASN A 1 248 ? -7.290 19.671 26.241 1.00 90.88 248 ASN A N 1
ATOM 1897 C CA . ASN A 1 248 ? -8.441 18.792 25.998 1.00 90.88 248 ASN A CA 1
ATOM 1898 C C . ASN A 1 248 ? -9.247 19.165 24.737 1.00 90.88 248 ASN A C 1
ATOM 1900 O O . ASN A 1 248 ? -10.477 19.088 24.747 1.00 90.88 248 ASN A O 1
ATOM 1904 N N . ARG A 1 249 ? -8.562 19.596 23.671 1.00 92.81 249 ARG A N 1
ATOM 1905 C CA . ARG A 1 249 ? -9.184 20.025 22.414 1.00 92.81 249 ARG A CA 1
ATOM 1906 C C . ARG A 1 249 ? -9.134 18.918 21.363 1.00 92.81 249 ARG A C 1
ATOM 1908 O O . ARG A 1 249 ? -8.089 18.310 21.150 1.00 92.81 249 ARG A O 1
ATOM 1915 N N . ASP A 1 250 ? -10.243 18.741 20.655 1.00 94.94 250 ASP A N 1
ATOM 1916 C CA . ASP A 1 250 ? -10.348 17.808 19.533 1.00 94.94 250 ASP A CA 1
ATOM 1917 C C . ASP A 1 250 ? -9.488 18.255 18.345 1.00 94.94 250 ASP A C 1
ATOM 1919 O O . ASP A 1 250 ? -9.413 19.445 18.016 1.00 94.94 250 ASP A O 1
ATOM 1923 N N . PHE A 1 251 ? -8.867 17.295 17.668 1.00 95.81 251 PHE A N 1
ATOM 1924 C CA . PHE A 1 251 ? -8.039 17.551 16.491 1.00 95.81 251 PHE A CA 1
ATOM 1925 C C . PHE A 1 251 ? -8.066 16.3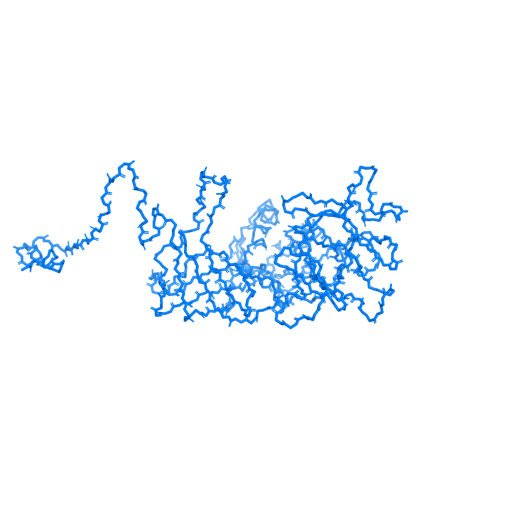67 15.526 1.00 95.81 251 PHE A C 1
ATOM 1927 O O . PHE A 1 251 ? -8.431 15.250 15.885 1.00 95.81 251 PHE A O 1
ATOM 1934 N N . SER A 1 252 ? -7.636 16.606 14.294 1.00 96.56 252 SER A N 1
ATOM 1935 C CA . SER A 1 252 ? -7.526 15.585 13.258 1.00 96.56 252 SER A CA 1
ATOM 1936 C C . SER A 1 252 ? -6.104 15.538 12.712 1.00 96.56 252 SER A C 1
ATOM 1938 O O . SER A 1 252 ? -5.458 16.571 12.526 1.00 96.56 252 SER A O 1
ATOM 1940 N N . LEU A 1 253 ? -5.623 14.336 12.405 1.00 94.94 253 LEU A N 1
ATOM 1941 C CA . LEU A 1 253 ? -4.430 14.128 11.596 1.00 94.94 253 LEU A CA 1
ATOM 1942 C C . LEU A 1 253 ? -4.831 14.003 10.130 1.00 94.94 253 LEU A C 1
ATOM 1944 O O . LEU A 1 253 ? -5.618 13.130 9.756 1.00 94.94 253 LEU A O 1
ATOM 1948 N N . VAL A 1 254 ? -4.261 14.869 9.298 1.00 93.81 254 VAL A N 1
ATOM 1949 C CA . VAL A 1 254 ? -4.448 14.859 7.845 1.00 93.81 254 VAL A CA 1
ATOM 1950 C C . VAL A 1 254 ? -3.169 14.353 7.193 1.00 93.81 254 VAL A C 1
ATOM 1952 O O . VAL A 1 254 ? -2.066 14.744 7.582 1.00 93.81 254 VAL A O 1
ATOM 1955 N N . TYR A 1 255 ? -3.330 13.479 6.199 1.00 92.94 255 TYR A N 1
ATOM 1956 C CA . TYR A 1 255 ? -2.234 12.981 5.380 1.00 92.94 255 TYR A CA 1
ATOM 1957 C C . TYR A 1 255 ? -2.325 13.552 3.967 1.00 92.94 255 TYR A C 1
ATOM 1959 O O . TYR A 1 255 ? -3.259 13.236 3.230 1.00 92.94 255 TYR A O 1
ATOM 1967 N N . ASP A 1 256 ? -1.340 14.357 3.575 1.00 91.00 256 ASP A N 1
ATOM 1968 C CA . ASP A 1 256 ? -1.254 14.918 2.229 1.00 91.00 256 ASP A CA 1
ATOM 1969 C C . ASP A 1 256 ? -0.142 14.241 1.417 1.00 91.00 256 ASP A C 1
ATOM 1971 O O . ASP A 1 256 ? 1.054 14.483 1.597 1.00 91.00 256 ASP A O 1
ATOM 1975 N N . ALA A 1 257 ? -0.552 13.375 0.490 1.00 88.38 257 ALA A N 1
ATOM 1976 C CA . ALA A 1 257 ? 0.357 12.654 -0.397 1.00 88.38 257 ALA A CA 1
ATOM 1977 C C . ALA A 1 257 ? 0.932 13.522 -1.532 1.00 88.38 257 ALA A C 1
ATOM 1979 O O . ALA A 1 257 ? 1.897 13.102 -2.173 1.00 88.38 257 ALA A O 1
ATOM 1980 N N . THR A 1 258 ? 0.364 14.708 -1.784 1.00 87.00 258 THR A N 1
ATOM 1981 C CA . THR A 1 258 ? 0.843 15.640 -2.820 1.00 87.00 258 THR A CA 1
ATOM 1982 C C . THR A 1 258 ? 2.106 16.381 -2.392 1.00 87.00 258 THR A C 1
ATOM 1984 O O . THR A 1 258 ? 2.829 16.929 -3.218 1.00 87.00 258 THR A O 1
ATOM 1987 N N . ILE A 1 259 ? 2.427 16.361 -1.100 1.00 87.25 259 ILE A N 1
ATOM 1988 C CA . ILE A 1 259 ? 3.673 16.916 -0.588 1.00 87.25 259 ILE A CA 1
ATOM 1989 C C . ILE A 1 259 ? 4.825 15.949 -0.919 1.00 87.25 259 ILE A C 1
ATOM 1991 O O . ILE A 1 259 ? 4.748 14.731 -0.702 1.00 87.25 259 ILE A O 1
ATOM 1995 N N . LYS A 1 260 ? 5.928 16.489 -1.453 1.00 84.31 260 LYS A N 1
ATOM 1996 C CA . LYS A 1 260 ? 7.146 15.715 -1.754 1.00 84.31 260 LYS A CA 1
ATOM 1997 C C . LYS A 1 260 ? 7.716 15.079 -0.483 1.00 84.31 260 LYS A C 1
ATOM 1999 O O . LYS A 1 260 ? 7.586 15.621 0.610 1.00 84.31 260 LYS A O 1
ATOM 2004 N N . SER A 1 261 ? 8.405 13.949 -0.630 1.00 76.31 261 SER A N 1
ATOM 2005 C CA . SER A 1 261 ? 8.876 13.128 0.499 1.00 76.31 261 SER A CA 1
ATOM 2006 C C . SER A 1 261 ? 9.890 13.800 1.436 1.00 76.31 261 SER A C 1
ATOM 2008 O O . SER A 1 261 ? 10.193 13.246 2.486 1.00 76.31 261 SER A O 1
ATOM 2010 N N . VAL A 1 262 ? 10.432 14.963 1.068 1.00 78.50 262 VAL A N 1
ATOM 2011 C CA . VAL A 1 262 ? 11.377 15.744 1.890 1.00 78.50 262 VAL A CA 1
ATOM 2012 C C . VAL A 1 262 ? 10.678 16.429 3.067 1.00 78.50 262 VAL A C 1
ATOM 2014 O O . VAL A 1 262 ? 11.308 16.732 4.077 1.00 78.50 262 VAL A O 1
ATOM 2017 N N . SER A 1 263 ? 9.375 16.681 2.951 1.00 84.19 263 SER A N 1
ATOM 2018 C CA . SER A 1 263 ? 8.585 17.379 3.965 1.00 84.19 263 SER A CA 1
ATOM 2019 C C . SER A 1 263 ? 7.615 16.429 4.672 1.00 84.19 263 SER A C 1
ATOM 2021 O O . SER A 1 263 ? 7.240 15.381 4.144 1.00 84.19 263 SER A O 1
ATOM 2023 N N . SER A 1 264 ? 7.197 16.794 5.889 1.00 86.38 264 SER A N 1
ATOM 2024 C CA . SER A 1 264 ? 6.184 16.032 6.629 1.00 86.38 264 SER A CA 1
ATOM 2025 C C . SER A 1 264 ? 4.855 16.066 5.877 1.00 86.38 264 SER A C 1
ATOM 2027 O O . SER A 1 264 ? 4.289 17.135 5.674 1.00 86.38 264 SER A O 1
ATOM 2029 N N . ARG A 1 265 ? 4.354 14.889 5.498 1.00 90.56 265 ARG A N 1
ATOM 2030 C CA . ARG A 1 265 ? 3.025 14.708 4.884 1.00 90.56 265 ARG A CA 1
ATOM 2031 C C . ARG A 1 265 ? 1.888 14.686 5.901 1.00 90.56 265 ARG A C 1
ATOM 2033 O O . ARG A 1 265 ? 0.735 14.874 5.536 1.00 90.56 265 ARG A O 1
ATOM 2040 N N . TRP A 1 266 ? 2.225 14.437 7.163 1.00 93.44 266 TRP A N 1
ATOM 2041 C CA . TRP A 1 266 ? 1.296 14.527 8.280 1.00 93.44 266 TRP A CA 1
ATOM 2042 C C . TRP A 1 266 ? 1.200 15.968 8.765 1.00 93.44 266 TRP A C 1
ATOM 2044 O O . TRP A 1 266 ? 2.232 16.626 8.934 1.00 93.44 266 TRP A O 1
ATOM 2054 N N . SER A 1 267 ? -0.022 16.415 9.039 1.00 93.75 267 SER A N 1
ATOM 2055 C CA . SER A 1 267 ? -0.328 17.687 9.691 1.00 93.75 267 SER A CA 1
ATOM 2056 C C . SER A 1 267 ? -1.423 17.509 10.747 1.00 93.75 267 SER A C 1
ATOM 2058 O O . SER A 1 267 ? -2.255 16.605 10.650 1.00 93.75 267 SER A O 1
ATOM 2060 N N . VAL A 1 268 ? -1.398 18.364 11.774 1.00 95.62 268 VAL A N 1
ATOM 2061 C CA . VAL A 1 268 ? -2.465 18.464 12.782 1.00 95.62 268 VAL A CA 1
ATOM 2062 C C . VAL A 1 268 ? -3.376 19.618 12.393 1.00 95.62 268 VAL A C 1
ATOM 2064 O O . VAL A 1 268 ? -2.890 20.726 12.161 1.00 95.62 268 VAL A O 1
ATOM 2067 N N . VAL A 1 269 ? -4.679 19.370 12.338 1.00 95.94 269 VAL A N 1
ATOM 2068 C CA . VAL A 1 269 ? -5.697 20.385 12.048 1.00 95.94 269 VAL A CA 1
ATOM 2069 C C . VAL A 1 269 ? -6.809 20.341 13.088 1.00 95.94 269 VAL A C 1
ATOM 2071 O O . VAL A 1 269 ? -6.998 19.335 13.770 1.00 95.94 269 VAL A O 1
ATOM 2074 N N . ASP A 1 270 ? -7.565 21.429 13.183 1.00 94.62 270 ASP A N 1
ATOM 2075 C CA . ASP A 1 270 ? -8.752 21.489 14.031 1.00 94.62 270 ASP A CA 1
ATOM 2076 C C . ASP A 1 270 ? -9.832 20.509 13.540 1.00 94.62 270 ASP A C 1
ATOM 2078 O O . ASP A 1 270 ? -10.104 20.412 12.339 1.00 94.62 270 ASP A O 1
ATOM 2082 N N . TYR A 1 271 ? -10.465 19.806 14.481 1.00 93.50 271 TYR A N 1
ATOM 2083 C CA . TYR A 1 271 ? -11.661 19.001 14.228 1.00 93.50 271 TYR A CA 1
ATOM 2084 C C . TYR A 1 271 ? -12.926 19.890 14.288 1.00 93.50 271 TYR A C 1
ATOM 2086 O O . TYR A 1 271 ? -12.980 20.799 15.123 1.00 93.50 271 TYR A O 1
ATOM 2094 N N . PRO A 1 272 ? -13.972 19.645 13.465 1.00 92.38 272 PRO A N 1
ATOM 2095 C CA . PRO A 1 272 ? -14.094 18.602 12.441 1.00 92.38 272 PRO A CA 1
ATOM 2096 C C . PRO A 1 272 ? -13.440 18.971 11.105 1.00 92.38 272 PRO A C 1
ATOM 2098 O O . PRO A 1 272 ? -13.552 20.100 10.630 1.00 92.38 272 PRO A O 1
ATOM 2101 N N . ASN A 1 273 ? -12.825 17.985 10.444 1.00 90.69 273 ASN A N 1
ATOM 2102 C CA . ASN A 1 273 ? -12.208 18.166 9.130 1.00 90.69 273 ASN A CA 1
ATOM 2103 C C . ASN A 1 273 ? -12.588 17.039 8.157 1.00 90.69 273 ASN A C 1
ATOM 2105 O O . ASN A 1 273 ? -12.368 15.864 8.442 1.00 90.69 273 ASN A O 1
ATOM 2109 N N . SER A 1 274 ? -13.109 17.368 6.971 1.00 88.12 274 SER A N 1
ATOM 2110 C CA . SER A 1 274 ? -13.501 16.370 5.961 1.00 88.12 274 SER A CA 1
ATOM 2111 C C . SER A 1 274 ? -12.324 15.598 5.358 1.00 88.12 274 SER A C 1
ATOM 2113 O O . SER A 1 274 ? -12.532 14.495 4.865 1.00 88.12 274 SER A O 1
ATOM 2115 N N . ASN A 1 275 ? -11.097 16.107 5.459 1.00 88.50 275 ASN A N 1
ATOM 2116 C CA . ASN A 1 275 ? -9.873 15.453 4.990 1.00 88.50 275 ASN A CA 1
ATOM 2117 C C . ASN A 1 275 ? -9.102 14.736 6.115 1.00 88.50 275 ASN A C 1
ATOM 2119 O O . ASN A 1 275 ? -8.038 14.177 5.856 1.00 88.50 275 ASN A O 1
ATOM 2123 N N . GLY A 1 276 ? -9.616 14.744 7.354 1.00 88.88 276 GLY A N 1
ATOM 2124 C CA . GLY A 1 276 ? -9.036 13.995 8.472 1.00 88.88 276 GLY A CA 1
ATOM 2125 C C . GLY A 1 276 ? -8.928 12.507 8.143 1.00 88.88 276 GLY A C 1
ATOM 2126 O O . GLY A 1 276 ? -9.880 11.900 7.668 1.00 88.88 276 GLY A O 1
ATOM 2127 N N . MET A 1 277 ? -7.762 11.907 8.348 1.00 92.38 277 MET A N 1
AT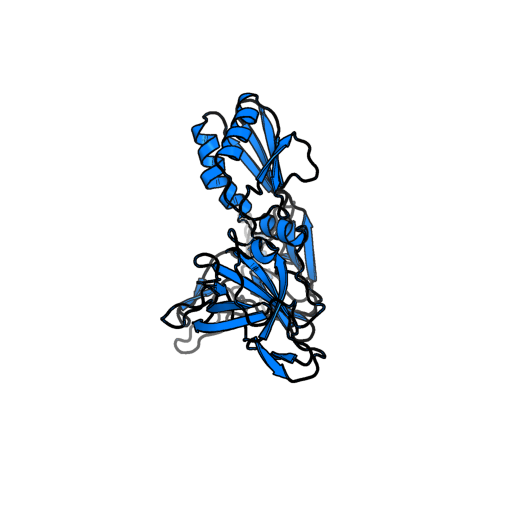OM 2128 C CA . MET A 1 277 ? -7.597 10.456 8.234 1.00 92.38 277 MET A CA 1
ATOM 2129 C C . MET A 1 277 ? -7.827 9.786 9.588 1.00 92.38 277 MET A C 1
ATOM 2131 O O . MET A 1 277 ? -8.416 8.707 9.658 1.00 92.38 277 MET A O 1
ATOM 2135 N N . ILE A 1 278 ? -7.371 10.450 10.652 1.00 94.94 278 ILE A N 1
ATOM 2136 C CA . ILE A 1 278 ? -7.491 9.994 12.033 1.00 94.94 278 ILE A CA 1
ATOM 2137 C C . ILE A 1 278 ? -7.983 11.169 12.872 1.00 94.94 278 ILE A C 1
ATOM 2139 O O . ILE A 1 278 ? -7.307 12.192 12.956 1.00 94.94 278 ILE A O 1
ATOM 2143 N N . ASP A 1 279 ? -9.154 11.023 13.471 1.00 95.12 279 ASP A N 1
ATOM 2144 C CA . ASP A 1 279 ? -9.808 12.038 14.285 1.00 95.12 279 ASP A CA 1
ATOM 2145 C C . ASP A 1 279 ? -9.630 11.681 15.769 1.00 95.12 279 ASP A C 1
ATOM 2147 O O . ASP A 1 279 ? -9.843 10.541 16.179 1.00 95.12 279 ASP A O 1
ATOM 2151 N N . PHE A 1 280 ? -9.218 12.653 16.576 1.00 95.12 280 PHE A N 1
ATOM 2152 C CA . PHE A 1 280 ? -8.998 12.519 18.012 1.00 95.12 280 PHE A CA 1
ATOM 2153 C C . PHE A 1 280 ? -10.056 13.343 18.741 1.00 95.12 280 PHE A C 1
ATOM 2155 O O . PHE A 1 280 ? -9.998 14.573 18.746 1.00 95.12 280 PHE A O 1
ATOM 2162 N N . ILE A 1 281 ? -11.015 12.656 19.361 1.00 94.75 281 ILE A N 1
ATOM 2163 C CA . ILE A 1 281 ? -12.149 13.272 20.057 1.00 94.75 281 ILE A CA 1
ATOM 2164 C C . ILE A 1 281 ? -11.961 13.104 21.561 1.00 94.75 281 ILE A C 1
ATOM 2166 O O . ILE A 1 281 ? -11.870 11.982 22.064 1.00 94.75 281 ILE A O 1
ATOM 2170 N N . SER A 1 282 ? -11.913 14.214 22.284 1.00 92.81 282 SER A N 1
ATOM 2171 C CA . SER A 1 282 ? -11.782 14.255 23.733 1.00 92.81 282 SER A CA 1
ATOM 2172 C C . SER A 1 282 ? -13.035 13.680 24.395 1.00 92.81 282 SER A C 1
ATOM 2174 O O . SER A 1 282 ? -14.149 14.170 24.215 1.00 92.81 282 SER A O 1
ATOM 2176 N N . GLY A 1 283 ? -12.858 12.621 25.186 1.00 85.44 283 GLY A N 1
ATOM 2177 C CA . GLY A 1 283 ? -13.918 12.026 26.007 1.00 85.44 283 GLY A CA 1
ATOM 2178 C C . GLY A 1 283 ? -14.060 12.678 27.386 1.00 85.44 283 GLY A C 1
ATOM 2179 O O . GLY A 1 283 ? -14.917 12.272 28.169 1.00 85.44 283 GLY A O 1
ATOM 2180 N N . GLY A 1 284 ? -13.215 13.667 27.701 1.00 77.62 284 GLY A N 1
ATOM 2181 C CA . GLY A 1 284 ? -13.041 14.184 29.057 1.00 77.62 284 GLY A CA 1
ATOM 2182 C C . GLY A 1 284 ? -12.221 13.244 29.954 1.00 77.62 284 GLY A C 1
ATOM 2183 O O . GLY A 1 284 ? -12.000 12.075 29.639 1.00 77.62 284 GLY A O 1
ATOM 2184 N N . SER A 1 285 ? -11.733 13.776 31.080 1.00 75.69 285 SER A N 1
ATOM 2185 C CA . SER A 1 285 ? -10.975 13.026 32.100 1.00 75.69 285 SER A CA 1
ATOM 2186 C C . SER A 1 285 ? -9.743 12.271 31.573 1.00 75.69 285 SER A C 1
ATOM 2188 O O . SER A 1 285 ? -9.498 11.139 31.976 1.00 75.69 285 SER A O 1
ATOM 2190 N N . GLY A 1 286 ? -8.965 12.886 30.673 1.00 81.06 286 GLY A N 1
ATOM 2191 C CA . GLY A 1 286 ? -7.698 12.313 30.201 1.00 81.06 286 GLY A CA 1
ATOM 2192 C C . GLY A 1 286 ? -7.845 11.152 29.212 1.00 81.06 286 GLY A C 1
ATOM 2193 O O . GLY A 1 286 ? -6.950 10.317 29.124 1.00 81.06 286 GLY A O 1
ATOM 2194 N N . ASN A 1 287 ? -8.958 11.089 28.476 1.00 90.31 287 ASN A N 1
ATOM 2195 C CA . ASN A 1 287 ? -9.219 10.063 27.470 1.00 90.31 287 ASN A CA 1
ATOM 2196 C C . ASN A 1 287 ? -9.553 10.677 26.112 1.00 90.31 287 ASN A C 1
ATOM 2198 O O . ASN A 1 287 ? -10.323 11.634 26.031 1.00 90.31 287 ASN A O 1
ATOM 2202 N N . TYR A 1 288 ? -9.042 10.064 25.045 1.00 94.12 288 TYR A N 1
ATOM 2203 C CA . TYR A 1 288 ? -9.413 10.372 23.667 1.00 94.12 288 TYR A CA 1
ATOM 2204 C C . TYR A 1 288 ? -9.959 9.133 22.967 1.00 94.12 288 TYR A C 1
ATOM 2206 O O . TYR A 1 288 ? -9.389 8.044 23.049 1.00 94.12 288 TYR A O 1
ATOM 2214 N N . THR A 1 289 ? -11.048 9.320 22.234 1.00 94.81 289 THR A N 1
ATOM 2215 C CA . THR A 1 289 ? -11.527 8.356 21.247 1.00 94.81 289 THR A CA 1
ATOM 2216 C C . THR A 1 289 ? -10.853 8.670 19.921 1.00 94.81 289 THR A C 1
ATOM 2218 O O . THR A 1 289 ? -10.997 9.769 19.390 1.00 94.81 289 THR A O 1
ATOM 2221 N N . VAL A 1 290 ? -10.098 7.710 19.401 1.00 95.06 290 VAL A N 1
ATOM 2222 C CA . VAL A 1 290 ? -9.371 7.821 18.139 1.00 95.06 290 VAL A CA 1
ATOM 2223 C C . VAL A 1 290 ? -10.179 7.115 17.062 1.00 95.06 290 VAL A C 1
ATOM 2225 O O . VAL A 1 290 ? -10.284 5.888 17.068 1.00 95.06 290 VAL A O 1
ATOM 2228 N N . LEU A 1 291 ? -10.763 7.888 16.154 1.00 94.81 291 LEU A N 1
ATOM 2229 C CA . LEU A 1 291 ? -11.528 7.392 15.017 1.00 94.81 291 LEU A CA 1
ATOM 2230 C C . LEU A 1 291 ? -10.644 7.377 13.773 1.00 94.81 291 LEU A C 1
ATOM 2232 O O . LEU A 1 291 ? -10.065 8.389 13.396 1.00 94.81 291 LEU A O 1
ATOM 2236 N N . VAL A 1 292 ? -10.545 6.228 13.119 1.00 94.75 292 VAL A N 1
ATOM 2237 C CA . VAL A 1 292 ? -9.687 6.016 11.952 1.00 94.75 292 VAL A CA 1
ATOM 2238 C C . VAL A 1 292 ? -10.568 5.723 10.761 1.00 94.75 292 VAL A C 1
ATOM 2240 O O . VAL A 1 292 ? -11.279 4.712 10.730 1.00 94.75 292 VAL A O 1
ATOM 2243 N N . ARG A 1 293 ? -10.492 6.586 9.751 1.00 92.31 293 ARG A N 1
ATOM 2244 C CA . ARG A 1 293 ? -11.287 6.411 8.540 1.00 92.31 293 ARG A CA 1
ATOM 2245 C C . ARG A 1 293 ? -10.773 5.232 7.742 1.00 92.31 293 ARG A C 1
ATOM 2247 O O . ARG A 1 293 ? -9.618 5.216 7.325 1.00 92.31 293 ARG A O 1
ATOM 2254 N N . SER A 1 294 ? -11.647 4.258 7.524 1.00 91.38 294 SER A N 1
ATOM 2255 C CA . SER A 1 294 ? -11.249 2.933 7.048 1.00 91.38 294 SER A CA 1
ATOM 2256 C C . SER A 1 294 ? -12.213 2.392 5.993 1.00 91.38 294 SER A C 1
ATOM 2258 O O . SER A 1 294 ? -13.414 2.677 5.996 1.00 91.38 294 SER A O 1
ATOM 2260 N N . LEU A 1 295 ? -11.672 1.608 5.062 1.00 89.50 295 LEU A N 1
ATOM 2261 C CA . LEU A 1 295 ? -12.413 0.939 3.996 1.00 89.50 295 LEU A CA 1
ATOM 2262 C C . LEU A 1 295 ? -12.055 -0.540 4.032 1.00 89.50 295 LEU A C 1
ATOM 2264 O O . LEU A 1 295 ? -10.884 -0.861 3.902 1.00 89.50 295 LEU A O 1
ATOM 2268 N N . SER A 1 296 ? -13.043 -1.419 4.172 1.00 88.25 296 SER A N 1
ATOM 2269 C CA . SER A 1 296 ? -12.831 -2.868 4.102 1.00 88.25 296 SER A CA 1
ATOM 2270 C C . SER A 1 296 ? -13.387 -3.421 2.792 1.00 88.25 296 SER A C 1
ATOM 2272 O O . SER A 1 296 ? -14.520 -3.095 2.417 1.00 88.25 296 SER A O 1
ATOM 2274 N N . TYR A 1 297 ? -12.632 -4.302 2.136 1.00 87.38 297 TYR A N 1
ATOM 2275 C CA . TYR A 1 297 ? -13.125 -5.135 1.037 1.00 87.38 297 TYR A CA 1
ATOM 2276 C C . TYR A 1 297 ? -13.663 -6.468 1.548 1.00 87.38 297 TYR A C 1
ATOM 2278 O O . TYR A 1 297 ? -13.066 -7.122 2.403 1.00 87.38 297 TYR A O 1
ATOM 2286 N N . TYR A 1 298 ? -14.779 -6.890 0.970 1.00 86.69 298 TYR A N 1
ATOM 2287 C CA . TYR A 1 298 ? -15.413 -8.164 1.257 1.00 86.69 298 TYR A CA 1
ATOM 2288 C C . TYR A 1 298 ? -15.547 -8.968 -0.020 1.00 86.69 298 TYR A C 1
ATOM 2290 O O . TYR A 1 298 ? -15.886 -8.434 -1.077 1.00 86.69 298 TYR A O 1
ATOM 2298 N N . PHE A 1 299 ? -15.314 -10.262 0.113 1.00 86.75 299 PHE A N 1
ATOM 2299 C CA . PHE A 1 299 ? -15.692 -11.249 -0.872 1.00 86.75 299 PHE A CA 1
ATOM 2300 C C . PHE A 1 299 ? -16.938 -11.993 -0.381 1.00 86.75 299 PHE A C 1
ATOM 2302 O O . PHE A 1 299 ? -17.010 -12.361 0.792 1.00 86.75 299 PHE A O 1
ATOM 2309 N N . ALA A 1 300 ? -17.905 -12.221 -1.268 1.00 87.12 300 ALA A N 1
ATOM 2310 C CA . ALA A 1 300 ? -19.117 -12.967 -0.969 1.00 87.12 300 ALA A CA 1
ATOM 2311 C C . ALA A 1 300 ? -19.464 -13.984 -2.056 1.00 87.12 300 ALA A C 1
ATOM 2313 O O . ALA A 1 300 ? -19.350 -13.686 -3.241 1.00 87.12 300 ALA A O 1
ATOM 2314 N N . SER A 1 301 ? -19.945 -15.151 -1.634 1.00 87.62 301 SER A N 1
ATOM 2315 C CA . SER A 1 301 ? -20.576 -16.182 -2.467 1.00 87.62 301 SER A CA 1
ATOM 2316 C C . SER A 1 301 ? -21.765 -16.735 -1.684 1.00 87.62 301 SER A C 1
ATOM 2318 O O . SER A 1 301 ? -21.685 -16.876 -0.464 1.00 87.62 301 SER A O 1
ATOM 2320 N N . VAL A 1 302 ? -22.896 -16.970 -2.352 1.00 84.81 302 VAL A N 1
ATOM 2321 C CA . VAL A 1 302 ? -24.159 -17.321 -1.671 1.00 84.81 302 VAL A CA 1
ATOM 2322 C C . VAL A 1 302 ? -24.554 -18.769 -1.944 1.00 84.81 302 VAL A C 1
ATOM 2324 O O . VAL A 1 302 ? -24.992 -19.476 -1.034 1.00 84.81 302 VAL A O 1
ATOM 2327 N N . ASN A 1 303 ? -24.405 -19.212 -3.190 1.00 84.88 303 ASN A N 1
ATOM 2328 C CA . ASN A 1 303 ? -24.829 -20.523 -3.660 1.00 84.88 303 ASN A CA 1
ATOM 2329 C C . ASN A 1 303 ? -23.677 -21.526 -3.688 1.00 84.88 303 ASN A C 1
ATOM 2331 O O . ASN A 1 303 ? -23.862 -22.658 -3.241 1.00 84.88 303 ASN A O 1
ATOM 2335 N N . ASP A 1 304 ? -22.513 -21.126 -4.201 1.00 83.56 304 ASP A N 1
ATOM 2336 C CA . ASP A 1 304 ? -21.459 -22.087 -4.542 1.00 83.56 304 ASP A CA 1
ATOM 2337 C C . ASP A 1 304 ? -20.508 -22.361 -3.369 1.00 83.56 304 ASP A C 1
ATOM 2339 O O . ASP A 1 304 ? -20.102 -23.506 -3.158 1.00 83.56 304 ASP A O 1
ATOM 2343 N N . VAL A 1 305 ? -20.140 -21.332 -2.593 1.00 82.94 305 VAL A N 1
ATOM 2344 C CA . VAL A 1 305 ? -19.109 -21.435 -1.548 1.00 82.94 305 VAL A CA 1
ATOM 2345 C C . VAL A 1 305 ? -19.600 -20.901 -0.210 1.00 82.94 305 VAL A C 1
ATOM 2347 O O . VAL A 1 305 ? -20.265 -19.874 -0.124 1.00 82.94 305 VAL A O 1
ATOM 2350 N N . ARG A 1 306 ? -19.222 -21.609 0.860 1.00 80.81 306 ARG A N 1
ATOM 2351 C CA . ARG A 1 306 ? -19.405 -21.179 2.249 1.00 80.81 306 ARG A CA 1
ATOM 2352 C C . ARG A 1 306 ? -18.075 -21.180 2.990 1.00 80.81 306 ARG A C 1
ATOM 2354 O O . ARG A 1 306 ? -17.278 -22.105 2.849 1.00 80.81 306 ARG A O 1
ATOM 2361 N N . PHE A 1 307 ? -17.877 -20.176 3.830 1.00 79.31 307 PHE A N 1
ATOM 2362 C CA . PHE A 1 307 ? -16.668 -19.939 4.605 1.00 79.31 307 PHE A CA 1
ATOM 2363 C C . PHE A 1 307 ? -16.856 -20.432 6.041 1.00 79.31 307 PHE A C 1
ATOM 2365 O O . PHE A 1 307 ? -17.368 -19.723 6.909 1.00 79.31 307 PHE A O 1
ATOM 2372 N N . ALA A 1 308 ? -16.461 -21.679 6.300 1.00 67.00 308 ALA A N 1
ATOM 2373 C CA . ALA A 1 308 ? -16.677 -22.316 7.597 1.00 67.00 308 ALA A CA 1
ATOM 2374 C C . ALA A 1 308 ? -15.777 -21.735 8.704 1.00 67.00 308 ALA A C 1
ATOM 2376 O O . ALA A 1 308 ? -16.280 -21.428 9.786 1.00 67.00 308 ALA A O 1
ATOM 2377 N N . ASP A 1 309 ? -14.483 -21.542 8.434 1.00 64.81 309 ASP A N 1
ATOM 2378 C CA . ASP A 1 309 ? -13.507 -21.095 9.437 1.00 64.81 309 ASP A CA 1
ATOM 2379 C C . ASP A 1 309 ? -12.282 -20.424 8.780 1.00 64.81 309 ASP A C 1
ATOM 2381 O O . ASP A 1 309 ? -11.212 -21.029 8.716 1.00 64.81 309 ASP A O 1
ATOM 2385 N N . PRO A 1 310 ? -12.410 -19.193 8.243 1.00 59.12 310 PRO A N 1
ATOM 2386 C CA . PRO A 1 310 ? -11.264 -18.437 7.760 1.00 59.12 310 PRO A CA 1
ATOM 2387 C C . PRO A 1 310 ? -10.486 -17.947 8.983 1.00 59.12 310 PRO A C 1
ATOM 2389 O O . PRO A 1 310 ? -10.626 -16.813 9.450 1.00 59.12 310 PRO A O 1
ATOM 2392 N N . SER A 1 311 ? -9.723 -18.849 9.586 1.00 53.75 311 SER A N 1
ATOM 2393 C CA . SER A 1 311 ? -8.842 -18.490 10.678 1.00 53.75 311 SER A CA 1
ATOM 2394 C C . SER A 1 311 ? -7.718 -17.627 10.101 1.00 53.75 311 SER A C 1
ATOM 2396 O O . SER A 1 311 ? -7.122 -17.959 9.080 1.00 53.75 311 SER A O 1
ATOM 2398 N N . SER A 1 312 ? -7.358 -16.535 10.775 1.00 54.34 312 SER A N 1
ATOM 2399 C CA . SER A 1 312 ? -6.175 -15.738 10.415 1.00 54.34 312 SER A CA 1
ATOM 2400 C C . SER A 1 312 ? -4.854 -16.474 10.698 1.00 54.34 312 SER A C 1
ATOM 2402 O O . SER A 1 312 ? -3.775 -15.869 10.652 1.00 54.34 312 SER A O 1
ATOM 2404 N N . THR A 1 313 ? -4.927 -17.770 11.031 1.00 58.34 313 THR A N 1
ATOM 2405 C CA . THR A 1 313 ? -3.781 -18.564 11.441 1.00 58.34 313 THR A CA 1
ATOM 2406 C C . THR A 1 313 ? -2.887 -18.828 10.244 1.00 58.34 313 THR A C 1
ATOM 2408 O O . THR A 1 313 ? -3.300 -19.285 9.184 1.00 58.34 313 THR A O 1
ATOM 2411 N N . ILE A 1 314 ? -1.622 -18.469 10.414 1.00 61.41 314 ILE A N 1
ATOM 2412 C CA . ILE A 1 314 ? -0.601 -18.711 9.413 1.00 61.41 314 ILE A CA 1
ATOM 2413 C C . ILE A 1 314 ? -0.136 -20.149 9.601 1.00 61.41 314 ILE A C 1
ATOM 2415 O O . ILE A 1 314 ? 0.414 -20.484 10.652 1.00 61.41 314 ILE A O 1
ATOM 2419 N N . ILE A 1 315 ? -0.333 -20.988 8.587 1.00 61.81 315 ILE A N 1
ATOM 2420 C CA . ILE A 1 315 ? 0.118 -22.379 8.620 1.00 61.81 315 ILE A CA 1
ATOM 2421 C C . ILE A 1 315 ? 1.423 -22.483 7.836 1.00 61.81 315 ILE A C 1
ATOM 2423 O O . ILE A 1 315 ? 1.562 -21.959 6.728 1.00 61.81 315 ILE A O 1
ATOM 2427 N N . TYR A 1 316 ? 2.410 -23.146 8.432 1.00 60.56 316 TYR A N 1
ATOM 2428 C CA . TYR A 1 316 ? 3.687 -23.410 7.785 1.00 60.56 316 TYR A CA 1
ATOM 2429 C C . TYR A 1 316 ? 3.592 -24.672 6.923 1.00 60.56 316 TYR A C 1
ATOM 2431 O O . TYR A 1 316 ? 3.346 -25.765 7.435 1.00 60.56 316 TYR A O 1
ATOM 2439 N N . ASP A 1 317 ? 3.811 -24.529 5.618 1.00 63.25 317 ASP A N 1
ATOM 2440 C CA . ASP A 1 317 ? 3.911 -25.652 4.690 1.00 63.25 317 ASP A CA 1
ATOM 2441 C C . ASP A 1 317 ? 5.339 -26.214 4.730 1.00 63.25 317 ASP A C 1
ATOM 2443 O O . ASP A 1 317 ? 6.280 -25.622 4.192 1.00 63.25 317 ASP A O 1
ATOM 2447 N N . SER A 1 318 ? 5.506 -27.375 5.364 1.00 60.44 318 SER A N 1
ATOM 2448 C CA . SER A 1 318 ? 6.808 -28.024 5.549 1.00 60.44 318 SER A CA 1
ATOM 2449 C C . SER A 1 318 ? 7.449 -28.537 4.255 1.00 60.44 318 SER A C 1
ATOM 2451 O O . SER A 1 318 ? 8.653 -28.784 4.251 1.00 60.44 318 SER A O 1
ATOM 2453 N N . LYS A 1 319 ? 6.695 -28.676 3.153 1.00 63.56 319 LYS A N 1
ATOM 2454 C CA . LYS A 1 319 ? 7.246 -29.109 1.854 1.00 63.56 319 LYS A CA 1
ATOM 2455 C C . LYS A 1 319 ? 7.908 -27.959 1.102 1.00 63.56 319 LYS A C 1
ATOM 2457 O O . LYS A 1 319 ? 8.929 -28.161 0.452 1.00 63.56 319 LYS A O 1
ATOM 2462 N N . ASN A 1 320 ? 7.337 -26.761 1.214 1.00 60.06 320 ASN A N 1
ATOM 2463 C CA . ASN A 1 320 ? 7.780 -25.589 0.455 1.00 60.06 320 ASN A CA 1
ATOM 2464 C C . ASN A 1 320 ? 8.505 -24.551 1.323 1.00 60.06 320 ASN A C 1
ATOM 2466 O O . ASN A 1 320 ? 9.019 -23.570 0.794 1.00 60.06 320 ASN A O 1
ATOM 2470 N N . GLY A 1 321 ? 8.529 -24.742 2.645 1.00 61.78 321 GLY A N 1
ATOM 2471 C CA . GLY A 1 321 ? 9.143 -23.821 3.597 1.00 61.78 321 GLY A CA 1
ATOM 2472 C C . GLY A 1 321 ? 8.454 -22.455 3.673 1.00 61.78 321 GLY A C 1
ATOM 2473 O O . GLY A 1 321 ? 9.059 -21.488 4.132 1.00 61.78 321 GLY A O 1
ATOM 2474 N N . GLN A 1 322 ? 7.212 -22.365 3.193 1.00 63.69 322 GLN A N 1
ATOM 2475 C CA . GLN A 1 322 ? 6.452 -21.125 3.072 1.00 63.69 322 GLN A CA 1
ATOM 2476 C C . GLN A 1 322 ? 5.297 -21.103 4.065 1.00 63.69 322 GLN A C 1
ATOM 2478 O O . GLN A 1 322 ? 4.627 -22.108 4.298 1.00 63.69 322 GLN A O 1
ATOM 2483 N N . THR A 1 323 ? 5.038 -19.929 4.621 1.00 65.19 323 THR A N 1
ATOM 2484 C CA . THR A 1 323 ? 3.818 -19.641 5.363 1.00 65.19 323 THR A CA 1
ATOM 2485 C C . THR A 1 323 ? 2.681 -19.383 4.378 1.00 65.19 323 THR A C 1
ATOM 2487 O O . THR A 1 323 ? 2.801 -18.530 3.500 1.00 65.19 323 THR A O 1
ATOM 2490 N N . LYS A 1 324 ? 1.581 -20.127 4.497 1.00 65.62 324 LYS A N 1
ATOM 2491 C CA . LYS A 1 324 ? 0.384 -19.945 3.669 1.00 65.62 324 LYS A CA 1
ATOM 2492 C C . LYS A 1 324 ? -0.773 -19.427 4.514 1.00 65.62 324 LYS A C 1
ATOM 2494 O O . LYS A 1 324 ? -0.893 -19.751 5.696 1.00 65.62 324 LYS A O 1
ATOM 2499 N N . LYS A 1 325 ? -1.593 -18.600 3.874 1.00 71.88 325 LYS A N 1
ATOM 2500 C CA . LYS A 1 325 ? -2.909 -18.158 4.332 1.00 71.88 325 LYS A CA 1
ATOM 2501 C C . LYS A 1 325 ? -3.928 -18.530 3.264 1.00 71.88 325 LYS A C 1
ATOM 2503 O O . LYS A 1 325 ? -3.545 -18.721 2.107 1.00 71.88 325 LYS A O 1
ATOM 2508 N N . ASP A 1 326 ? -5.192 -18.564 3.653 1.00 76.00 326 ASP A N 1
ATOM 2509 C CA . ASP A 1 326 ? -6.294 -18.713 2.713 1.00 76.00 326 ASP A CA 1
ATOM 2510 C C . ASP A 1 326 ? -6.285 -17.569 1.707 1.00 76.00 326 ASP A C 1
ATOM 2512 O O . ASP A 1 326 ? -6.093 -16.392 2.043 1.00 76.00 326 ASP A O 1
ATOM 2516 N N . GLU A 1 327 ? -6.486 -17.933 0.449 1.00 78.00 327 GLU A N 1
ATOM 2517 C CA . GLU A 1 327 ? -6.346 -17.030 -0.673 1.00 78.00 327 GLU A CA 1
ATOM 2518 C C . GLU A 1 327 ? -7.526 -17.186 -1.626 1.00 78.00 327 GLU A C 1
ATOM 2520 O O . GLU A 1 327 ? -7.943 -18.282 -1.984 1.00 78.00 327 GLU A O 1
ATOM 2525 N N . ILE A 1 328 ? -8.066 -16.058 -2.058 1.00 82.19 328 ILE A N 1
ATOM 2526 C CA . ILE A 1 328 ? -9.120 -15.986 -3.051 1.00 82.19 328 ILE A CA 1
ATOM 2527 C C . ILE A 1 328 ? -8.487 -15.511 -4.343 1.00 82.19 328 ILE A C 1
ATOM 2529 O O . ILE A 1 328 ? -7.976 -14.395 -4.425 1.00 82.19 328 ILE A O 1
ATOM 2533 N N . ILE A 1 329 ? -8.527 -16.366 -5.358 1.00 80.56 329 ILE A N 1
ATOM 2534 C CA . ILE A 1 329 ? -8.073 -16.020 -6.697 1.00 80.56 329 ILE A CA 1
ATOM 2535 C C . ILE A 1 329 ? -9.276 -15.511 -7.491 1.00 80.56 329 ILE A C 1
ATOM 2537 O O . ILE A 1 329 ? -10.353 -16.098 -7.535 1.00 80.56 329 ILE A O 1
ATOM 2541 N N . VAL A 1 330 ? -9.087 -14.360 -8.109 1.00 76.75 330 VAL A N 1
ATOM 2542 C CA . VAL A 1 330 ? -10.033 -13.714 -9.000 1.00 76.75 330 VAL A CA 1
ATOM 2543 C C . VAL A 1 330 ? -9.410 -13.727 -10.375 1.00 76.75 330 VAL A C 1
ATOM 2545 O O . VAL A 1 330 ? -8.365 -13.110 -10.576 1.00 76.75 330 VAL A O 1
ATOM 2548 N N . SER A 1 331 ? -10.020 -14.440 -11.315 1.00 73.56 331 SER A N 1
ATOM 2549 C CA . SER A 1 331 ? -9.657 -14.275 -12.718 1.00 73.56 331 SER A CA 1
ATOM 2550 C C . SER A 1 331 ? -10.431 -13.079 -13.291 1.00 73.56 331 SER A C 1
ATOM 2552 O O . SER A 1 331 ? -11.449 -12.648 -12.750 1.00 73.56 331 SER A O 1
ATOM 2554 N N . ASP A 1 332 ? -9.916 -12.459 -14.336 1.00 65.25 332 ASP A N 1
ATOM 2555 C CA . ASP A 1 332 ? -10.669 -11.560 -15.206 1.00 65.25 332 ASP A CA 1
ATOM 2556 C C . ASP A 1 332 ? -9.977 -11.531 -16.561 1.00 65.25 332 ASP A C 1
ATOM 2558 O O . ASP A 1 332 ? -8.810 -11.145 -16.653 1.00 65.25 332 ASP A O 1
ATOM 2562 N N . GLY A 1 333 ? -10.647 -12.017 -17.607 1.00 59.81 333 GLY A N 1
ATOM 2563 C CA . GLY A 1 333 ? -10.075 -12.048 -18.956 1.00 59.81 333 GLY A CA 1
ATOM 2564 C C . GLY A 1 333 ? -8.710 -12.753 -19.056 1.00 59.81 333 GLY A C 1
ATOM 2565 O O . GLY A 1 333 ? -7.905 -12.393 -19.911 1.00 59.81 333 GLY A O 1
ATOM 2566 N N . GLY A 1 334 ? -8.425 -13.724 -18.176 1.00 58.66 334 GLY A N 1
ATOM 2567 C CA . GLY A 1 334 ? -7.138 -14.429 -18.096 1.00 58.66 334 GLY A CA 1
ATOM 2568 C C . GLY A 1 334 ? -6.094 -13.790 -17.170 1.00 58.66 334 GLY A C 1
ATOM 2569 O O . GLY A 1 334 ? -4.988 -14.314 -17.053 1.00 58.66 334 GLY A O 1
ATOM 2570 N N . ILE A 1 335 ? -6.421 -12.688 -16.490 1.00 62.72 335 ILE A N 1
ATOM 2571 C CA . ILE A 1 335 ? -5.579 -12.079 -15.456 1.00 62.72 335 ILE A CA 1
ATOM 2572 C C . ILE A 1 335 ? -6.015 -12.612 -14.095 1.00 62.72 335 ILE A C 1
ATOM 2574 O O . ILE A 1 335 ? -7.096 -12.289 -13.615 1.00 62.72 335 ILE A O 1
ATOM 2578 N N . ASN A 1 336 ? -5.145 -13.385 -13.449 1.00 72.06 336 ASN A N 1
ATOM 2579 C CA . ASN A 1 336 ? -5.377 -13.853 -12.087 1.00 72.06 336 ASN A CA 1
ATOM 2580 C C . ASN A 1 336 ? -4.858 -12.822 -11.081 1.00 72.06 336 ASN A C 1
ATOM 2582 O O . ASN A 1 336 ? -3.711 -12.377 -11.159 1.00 72.06 336 ASN A O 1
ATOM 2586 N N . ARG A 1 337 ? -5.701 -12.468 -10.119 1.00 74.31 337 ARG A N 1
ATOM 2587 C CA . ARG A 1 337 ? -5.381 -11.620 -8.972 1.00 74.31 337 ARG A CA 1
ATOM 2588 C C . ARG A 1 337 ? -5.701 -12.398 -7.724 1.00 74.31 337 ARG A C 1
ATOM 2590 O O . ARG A 1 337 ? -6.800 -12.926 -7.630 1.00 74.31 337 ARG A O 1
ATOM 2597 N N . SER A 1 338 ? -4.785 -12.460 -6.776 1.00 77.81 338 SER A N 1
ATOM 2598 C CA . SER A 1 338 ? -5.077 -13.130 -5.523 1.00 77.81 338 SER A CA 1
ATOM 2599 C C . SER A 1 338 ? -5.235 -12.145 -4.370 1.00 77.81 338 SER A C 1
ATOM 2601 O O . SER A 1 338 ? -4.633 -11.068 -4.341 1.00 77.81 338 SER A O 1
ATOM 2603 N N . LEU A 1 339 ? -6.144 -12.497 -3.470 1.00 80.69 339 LEU A N 1
ATOM 2604 C CA . LEU A 1 339 ? -6.588 -11.716 -2.329 1.00 80.69 339 LEU A CA 1
ATOM 2605 C C . LEU A 1 339 ? -6.443 -12.611 -1.105 1.00 80.69 339 LEU A C 1
ATOM 2607 O O . LEU A 1 339 ? -7.023 -13.692 -1.056 1.00 80.69 339 LEU A O 1
ATOM 2611 N N . SER A 1 340 ? -5.681 -12.183 -0.110 1.00 80.94 340 SER A N 1
ATOM 2612 C CA . SER A 1 340 ? -5.579 -12.924 1.143 1.00 80.94 340 SER A CA 1
ATOM 2613 C C . SER A 1 340 ? -6.849 -12.736 1.966 1.00 80.94 340 SER A C 1
ATOM 2615 O O . SER A 1 340 ? -7.354 -11.620 2.090 1.00 80.94 340 SER A O 1
ATOM 2617 N N . VAL A 1 341 ? -7.347 -13.811 2.565 1.00 81.12 341 VAL A N 1
ATOM 2618 C CA . VAL A 1 341 ? -8.460 -13.734 3.514 1.00 81.12 341 VAL A CA 1
ATOM 2619 C C . VAL A 1 341 ? -7.937 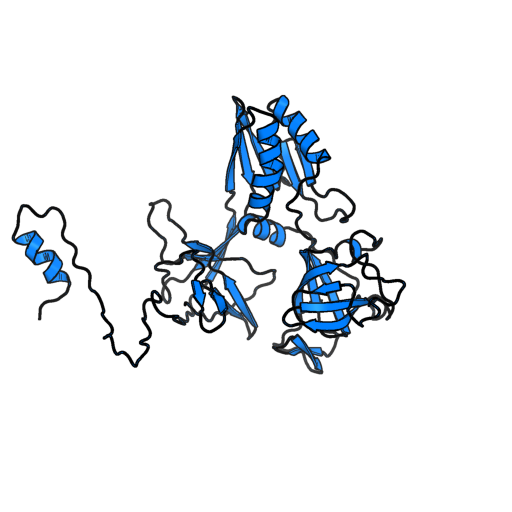-13.193 4.848 1.00 81.12 341 VAL A C 1
ATOM 2621 O O . VAL A 1 341 ? -6.917 -13.652 5.366 1.00 81.12 341 VAL A O 1
ATOM 2624 N N . LEU A 1 342 ? -8.601 -12.165 5.380 1.00 79.31 342 LEU A N 1
ATOM 2625 C CA . LEU A 1 342 ? -8.192 -11.468 6.602 1.00 79.31 342 LEU A CA 1
ATOM 2626 C C . LEU A 1 342 ? -8.980 -11.943 7.816 1.00 79.31 342 LEU A C 1
ATOM 2628 O O . LEU A 1 342 ? -8.396 -12.299 8.840 1.00 79.31 342 LEU A O 1
ATOM 2632 N N . SER A 1 343 ? -10.306 -11.904 7.710 1.00 76.12 343 SER A N 1
ATOM 2633 C CA . SER A 1 343 ? -11.196 -12.187 8.826 1.00 76.12 343 SER A CA 1
ATOM 2634 C C . SER A 1 343 ? -12.569 -12.644 8.338 1.00 76.12 343 SER A C 1
ATOM 2636 O O . SER A 1 343 ? -12.973 -12.382 7.200 1.00 76.12 343 SER A O 1
ATOM 2638 N N . LYS A 1 344 ? -13.311 -13.321 9.217 1.00 74.88 344 LYS A N 1
ATOM 2639 C CA . LYS A 1 344 ? -14.731 -13.584 8.994 1.00 74.88 344 LYS A CA 1
ATOM 2640 C C . LYS A 1 344 ? -15.555 -12.385 9.429 1.00 74.88 344 LYS A C 1
ATOM 2642 O O . LYS A 1 344 ? -15.324 -11.811 10.496 1.00 74.88 344 LYS A O 1
ATOM 2647 N N . ARG A 1 345 ? -16.593 -12.070 8.660 1.00 72.88 345 ARG A N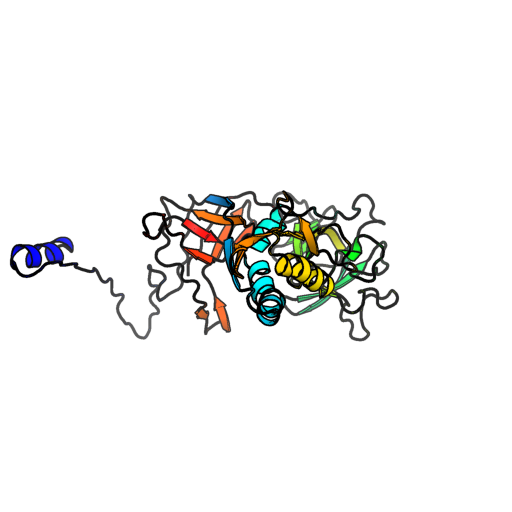 1
ATOM 2648 C CA . ARG A 1 345 ? -17.589 -11.107 9.108 1.00 72.88 345 ARG A CA 1
ATOM 2649 C C . ARG A 1 345 ? -18.475 -11.737 10.187 1.00 72.88 345 ARG A C 1
ATOM 2651 O O . ARG A 1 345 ? -18.965 -12.854 10.045 1.00 72.88 345 ARG A O 1
ATOM 2658 N N . MET A 1 346 ? -18.711 -10.990 11.260 1.00 71.75 346 MET A N 1
ATOM 2659 C CA . MET A 1 346 ? -19.776 -11.297 12.213 1.00 71.75 346 MET A CA 1
ATOM 2660 C C . MET A 1 346 ? -20.984 -10.413 11.927 1.00 71.75 346 MET A C 1
ATOM 2662 O O . MET A 1 346 ? -20.852 -9.214 11.654 1.00 71.75 346 MET A O 1
ATOM 2666 N N . GLU A 1 347 ? -22.166 -11.010 11.976 1.00 73.19 347 GLU A N 1
ATOM 2667 C CA . GLU A 1 347 ? -23.416 -10.270 11.935 1.00 73.19 347 GLU A CA 1
ATOM 2668 C C . GLU A 1 347 ? -23.655 -9.516 13.250 1.00 73.19 347 GLU A C 1
ATOM 2670 O O . GLU A 1 347 ? -23.106 -9.853 14.300 1.00 73.19 347 GLU A O 1
ATOM 2675 N N . SER A 1 348 ? -24.541 -8.517 13.220 1.00 69.00 348 SER A N 1
ATOM 2676 C CA . SER A 1 348 ? -24.992 -7.817 14.434 1.00 69.00 348 SER A CA 1
ATOM 2677 C C . SER A 1 348 ? -25.691 -8.742 15.437 1.00 69.00 348 SER A C 1
ATOM 2679 O O . SER A 1 348 ? -25.777 -8.415 16.616 1.00 69.00 348 SER A O 1
ATOM 2681 N N . SER A 1 349 ? -26.174 -9.896 14.970 1.00 68.44 349 SER A N 1
ATOM 2682 C CA . SER A 1 349 ? -26.776 -10.970 15.760 1.00 68.44 349 SER A CA 1
ATOM 2683 C C . SER A 1 349 ? -25.748 -11.794 16.555 1.00 68.44 349 SER A C 1
ATOM 2685 O O . SER A 1 349 ? -26.138 -12.621 17.378 1.00 68.44 349 SER A O 1
ATOM 2687 N N . GLY A 1 350 ? -24.445 -11.586 16.319 1.00 67.56 350 GLY A N 1
ATOM 2688 C CA . GLY A 1 350 ? -23.355 -12.357 16.921 1.00 67.56 350 GLY A CA 1
ATOM 2689 C C . GLY A 1 350 ? -23.088 -13.703 16.241 1.00 67.56 350 GLY A C 1
ATOM 2690 O O . GLY A 1 350 ? -22.179 -14.418 16.659 1.00 67.56 350 GLY A O 1
ATOM 2691 N N . TYR A 1 351 ? -23.846 -14.052 15.196 1.00 71.69 351 TYR A N 1
ATOM 2692 C CA . TYR A 1 351 ? -23.568 -15.224 14.372 1.00 71.69 351 TYR A CA 1
ATOM 2693 C C . TYR A 1 351 ? -22.518 -14.911 13.307 1.00 71.69 351 TYR A C 1
ATOM 2695 O O . TYR A 1 351 ? -22.393 -13.784 12.820 1.00 71.69 351 TYR A O 1
ATOM 2703 N N . ALA A 1 352 ? -21.735 -15.931 12.972 1.00 70.44 352 ALA A N 1
ATOM 2704 C CA . ALA A 1 352 ? -20.745 -15.843 11.919 1.00 70.44 352 ALA A CA 1
ATOM 2705 C C . ALA A 1 352 ? -21.455 -15.828 10.554 1.00 70.44 352 ALA A C 1
ATOM 2707 O O . ALA A 1 352 ? -22.321 -16.665 10.307 1.00 70.44 352 ALA A O 1
ATOM 2708 N N . ASP A 1 353 ? -21.091 -14.883 9.689 1.00 79.69 353 ASP A N 1
ATOM 2709 C CA . ASP A 1 353 ? -21.583 -14.837 8.313 1.00 79.69 353 ASP A CA 1
ATOM 2710 C C . ASP A 1 353 ? -20.771 -15.830 7.475 1.00 79.69 353 ASP A C 1
ATOM 2712 O O . ASP A 1 353 ? -19.590 -15.618 7.202 1.00 79.69 353 ASP A O 1
ATOM 2716 N N . ASP A 1 354 ? -21.388 -16.956 7.123 1.00 81.38 354 ASP A N 1
ATOM 2717 C CA . ASP A 1 354 ? -20.750 -18.026 6.351 1.00 81.38 354 ASP A CA 1
ATOM 2718 C C . ASP A 1 354 ? -20.639 -17.696 4.853 1.00 81.38 354 ASP A C 1
ATOM 2720 O O . ASP A 1 354 ? -20.012 -18.450 4.115 1.00 81.38 354 ASP A O 1
ATOM 2724 N N . PHE A 1 355 ? -21.240 -16.602 4.384 1.00 85.19 355 PHE A N 1
ATOM 2725 C CA . PHE A 1 355 ? -21.278 -16.239 2.965 1.00 85.19 355 PHE A CA 1
ATOM 2726 C C . PHE A 1 355 ? -20.262 -15.165 2.608 1.00 85.19 355 PHE A C 1
ATOM 2728 O O . PHE A 1 355 ? -19.911 -15.024 1.436 1.00 85.19 355 PHE A O 1
ATOM 2735 N N . THR A 1 356 ? -19.783 -14.400 3.596 1.00 85.75 356 THR A N 1
ATOM 2736 C CA . THR A 1 356 ? -18.857 -13.293 3.358 1.00 85.75 356 THR A CA 1
ATOM 2737 C C . THR A 1 356 ? -17.590 -13.366 4.197 1.00 85.75 356 THR A C 1
ATOM 2739 O O . THR A 1 356 ? -17.591 -13.729 5.373 1.00 85.75 356 THR A O 1
ATOM 2742 N N . VAL A 1 357 ? -16.480 -12.967 3.581 1.00 86.69 357 VAL A N 1
ATOM 2743 C CA . VAL A 1 357 ? -15.173 -12.854 4.229 1.00 86.69 357 VAL A CA 1
ATOM 2744 C C . VAL A 1 357 ? -14.528 -11.524 3.898 1.00 86.69 357 VAL A C 1
ATOM 2746 O O . VAL A 1 357 ? -14.673 -11.000 2.794 1.00 86.69 357 VAL A O 1
ATOM 2749 N N . GLU A 1 358 ? -13.822 -10.958 4.869 1.00 86.00 358 GLU A N 1
ATOM 2750 C CA . GLU A 1 358 ? -13.003 -9.773 4.658 1.00 86.00 358 GLU A CA 1
ATOM 2751 C C . GLU A 1 358 ? -11.699 -10.182 3.975 1.00 86.00 358 GLU A C 1
ATOM 2753 O O . GLU A 1 358 ? -11.038 -11.141 4.384 1.00 86.00 358 GLU A O 1
ATOM 2758 N N . VAL A 1 359 ? -11.326 -9.453 2.929 1.00 85.88 359 VAL A N 1
ATOM 2759 C CA . VAL A 1 359 ? -10.167 -9.763 2.090 1.00 85.88 359 VAL A CA 1
ATOM 2760 C C . VAL A 1 359 ? -9.207 -8.585 2.021 1.00 85.88 359 VAL A C 1
ATOM 2762 O O . VAL A 1 359 ? -9.590 -7.419 2.142 1.00 85.88 359 VAL A O 1
ATOM 2765 N N . SER A 1 360 ? -7.930 -8.877 1.791 1.00 78.06 360 SER A N 1
ATOM 2766 C CA . SER A 1 360 ? -6.947 -7.852 1.468 1.00 78.06 360 SER A CA 1
ATOM 2767 C C . SER A 1 360 ? -7.287 -7.243 0.107 1.00 78.06 360 SER A C 1
ATOM 2769 O O . SER A 1 360 ? -7.387 -7.968 -0.882 1.00 78.06 360 SER A O 1
ATOM 2771 N N . GLY A 1 361 ? -7.426 -5.922 0.030 1.00 66.94 361 GLY A N 1
ATOM 2772 C CA . GLY A 1 361 ? -7.536 -5.221 -1.247 1.00 66.94 361 GLY A CA 1
ATOM 2773 C C . GLY A 1 361 ? -6.277 -5.382 -2.112 1.00 66.94 361 GLY A C 1
ATOM 2774 O O . GLY A 1 361 ? -5.160 -5.465 -1.604 1.00 66.94 361 GLY A O 1
ATOM 2775 N N . CYS A 1 362 ? -6.463 -5.394 -3.432 1.00 53.84 362 CYS A N 1
ATOM 2776 C CA . CYS A 1 362 ? -5.393 -5.337 -4.432 1.00 53.84 362 CYS A CA 1
ATOM 2777 C C . CYS A 1 362 ? -5.254 -3.888 -4.944 1.00 53.84 362 CYS A C 1
ATOM 2779 O O . CYS A 1 362 ? -6.283 -3.220 -5.098 1.00 53.84 362 CYS A O 1
ATOM 2781 N N . PRO A 1 363 ? -4.046 -3.375 -5.256 1.00 45.44 363 PRO A N 1
ATOM 2782 C CA . PRO A 1 363 ? -3.926 -2.072 -5.901 1.00 45.44 363 PRO A CA 1
ATOM 2783 C C . PRO A 1 363 ? -4.705 -2.042 -7.245 1.00 45.44 363 PRO A C 1
ATOM 2785 O O . PRO A 1 363 ? -4.660 -3.010 -8.008 1.00 45.44 363 PRO A O 1
ATOM 2788 N N . PRO A 1 364 ? -5.436 -0.955 -7.550 1.00 44.34 364 PRO A N 1
ATOM 2789 C CA . PRO A 1 364 ? -6.437 -0.869 -8.635 1.00 44.34 364 PRO A CA 1
ATOM 2790 C C . PRO A 1 364 ? -5.857 -0.913 -10.072 1.00 44.34 364 PRO A C 1
ATOM 2792 O O . PRO A 1 364 ? -4.682 -0.578 -10.245 1.00 44.34 364 PRO A O 1
ATOM 2795 N N . PRO A 1 365 ? -6.654 -1.210 -11.139 1.00 42.34 365 PRO A N 1
ATOM 2796 C CA . PRO A 1 365 ? -8.130 -1.290 -11.205 1.00 42.34 365 PRO A CA 1
ATOM 2797 C C . PRO A 1 365 ? -8.665 -2.706 -11.527 1.00 42.34 365 PRO A C 1
ATOM 2799 O O . PRO A 1 365 ? -8.007 -3.442 -12.252 1.00 42.34 365 PRO A O 1
ATOM 2802 N N . LEU A 1 366 ? -9.832 -3.101 -11.003 1.00 33.00 366 LEU A N 1
ATOM 2803 C CA . LEU A 1 366 ? -10.492 -4.407 -11.230 1.00 33.00 366 LEU A CA 1
ATOM 2804 C C . LEU A 1 366 ? -11.636 -4.288 -12.267 1.00 33.00 366 LEU A C 1
ATOM 2806 O O . LEU A 1 366 ? -12.459 -3.382 -12.167 1.00 33.00 366 LEU A O 1
ATOM 2810 N N . HIS A 1 367 ? -11.690 -5.204 -13.235 1.00 27.03 367 HIS A N 1
ATOM 2811 C CA . HIS A 1 367 ? -12.909 -5.806 -13.813 1.00 27.03 367 HIS A CA 1
ATOM 2812 C C . HIS A 1 367 ? -12.809 -7.331 -13.504 1.00 27.03 367 HIS A C 1
ATOM 2814 O O . HIS A 1 367 ? -11.775 -7.737 -12.963 1.00 27.03 367 HIS A O 1
ATOM 2820 N N . LEU A 1 368 ? -13.865 -8.156 -13.641 1.00 32.50 368 LEU A N 1
ATOM 2821 C CA . LEU A 1 368 ? -14.034 -9.380 -12.814 1.00 32.50 368 LEU A CA 1
ATOM 2822 C C . LEU A 1 368 ? -14.709 -10.588 -13.527 1.00 32.50 368 LEU A C 1
ATOM 2824 O O . LEU A 1 368 ? -15.833 -10.407 -13.988 1.00 32.50 368 LEU A O 1
ATOM 2828 N N . ILE A 1 369 ? -14.112 -11.810 -13.502 1.00 28.97 369 ILE A N 1
ATOM 2829 C CA . ILE A 1 369 ? -14.745 -13.161 -13.686 1.00 28.97 369 ILE A CA 1
ATOM 2830 C C . ILE A 1 369 ? -13.931 -14.297 -12.982 1.00 28.97 369 ILE A C 1
ATOM 2832 O O . ILE A 1 369 ? -12.864 -14.682 -13.441 1.00 28.97 369 ILE A O 1
ATOM 2836 N N . LEU A 1 370 ? -14.450 -14.928 -11.919 1.00 39.59 370 LEU A N 1
ATOM 2837 C CA . LEU A 1 370 ? -13.678 -15.586 -10.832 1.00 39.59 370 LEU A CA 1
ATOM 2838 C C . LEU A 1 370 ? -13.336 -17.100 -10.969 1.00 39.59 370 LEU A C 1
ATOM 2840 O O . LEU A 1 370 ? -14.090 -17.856 -11.572 1.00 39.59 370 LEU A O 1
ATOM 2844 N N . ILE A 1 371 ? -12.242 -17.555 -10.315 1.00 32.53 371 ILE A N 1
ATOM 2845 C CA . ILE A 1 371 ? -11.907 -18.978 -10.039 1.00 32.53 371 ILE A CA 1
ATOM 2846 C C . ILE A 1 371 ? -11.243 -19.089 -8.652 1.00 32.53 371 ILE A C 1
ATOM 2848 O O . ILE A 1 371 ? -10.126 -18.618 -8.471 1.00 32.53 371 ILE A O 1
ATOM 2852 N N . PHE A 1 372 ? -11.886 -19.766 -7.700 1.00 38.22 372 PHE A N 1
ATOM 2853 C CA . PHE A 1 372 ? -11.445 -19.863 -6.299 1.00 38.22 372 PHE A CA 1
ATOM 2854 C C . PHE A 1 372 ? -10.471 -21.030 -6.036 1.00 38.22 372 PHE A C 1
ATOM 2856 O O . PHE A 1 372 ? -10.441 -22.019 -6.772 1.00 38.22 372 PHE A O 1
ATOM 2863 N N . SER A 1 373 ? -9.686 -20.919 -4.956 1.00 29.75 373 SER A N 1
ATOM 2864 C CA . SER A 1 373 ? -8.900 -22.013 -4.373 1.00 29.75 373 SER A CA 1
ATOM 2865 C C . SER A 1 373 ? -8.833 -21.867 -2.854 1.00 29.75 373 SER A C 1
ATOM 2867 O O . SER A 1 373 ? -8.026 -21.092 -2.364 1.00 29.75 373 SER A O 1
ATOM 2869 N N . LEU A 1 374 ? -9.611 -22.635 -2.092 1.00 33.28 374 LEU A N 1
ATOM 2870 C CA . LEU A 1 374 ? -9.410 -22.731 -0.642 1.00 33.28 374 LEU A CA 1
ATOM 2871 C C . LEU A 1 374 ? -8.128 -23.553 -0.357 1.00 33.28 374 LEU A C 1
ATOM 2873 O O . LEU A 1 374 ? -7.582 -24.215 -1.253 1.00 33.28 374 LEU A O 1
ATOM 2877 N N . ARG A 1 375 ? -7.568 -23.480 0.852 1.00 40.31 375 ARG A N 1
ATOM 2878 C CA . ARG A 1 375 ? -6.670 -24.533 1.330 1.00 40.31 375 ARG A CA 1
ATOM 2879 C C . ARG A 1 375 ? -6.997 -24.931 2.743 1.00 40.31 375 ARG A C 1
ATOM 2881 O O . ARG A 1 375 ? -6.536 -24.227 3.653 1.00 40.31 375 ARG A O 1
#

Secondary structure (DSSP, 8-state):
---TTHHHHHHHHH-TT-S--------PPP--TT-----TTSSSS------SS-EEEEEE--EEEEEE-SSHHHHHHIIIIIHHHHHHSHHHHHHHHHHPPPEEPP-SSTTT-EEEEEEEEETTEEEEEEEETTEE---GGG-SSGGGG--TT-EEEEEPPTTEEE-TTS-EEES--TTSB-EEEEEEEEE-TTS-GGGT-B-TTS-BSEEESS---TT-EEEEEEPP------HHHHHHHHHHHHTT--EEEEE-TTS-TTS--EEEEESS-TTEEEEEEEEETTEEEEEE--EEEEEE-SSS---S----PPEEETTTTEEE--EEEEEETTEEEEEEEEEEEEPTTS-EEEEEEEEPPPSS--------B--

Radius of gyration: 26.2 Å; chains: 1; bounding box: 68×69×63 Å

pLDDT: mean 81.32, std 13.56, range [27.03, 96.56]

Organism: NCBI:txid1820382